Protein AF-Z4X0M0-F1 (afdb_monomer)

Foldseek 3Di:
DKDFDQAAWAKPVRDHHDDPDHSVVVVVVVVVVLVVLQVLCLVPDQAWFWPAWAFQVGWTWIRHPSDIAIEDHAPFFDDAFAKWFKAKDKDFDWDDDPVIIIGSRMIHIHIYTHHPPPPRGSHMWTHHGRTGIGRPDDDDPVSSVCLVVVQQEAEAAPDPVRPLQQDQFDDPVLAAKHFYQYDHDDDPQAQADNQQSHRKIKHKDAADVWDRWIKIWIQGPQRWIKIATHDDPPTPPGPVCVVDPPNVVRGIATDFFDQQWKWKWWQFLPNQPIDIHDTDGQRNPWDWDDDDQWIKTWGPFGPCQAPVWKDKDKAWPDDDDAQDDRVQWDWDQDPVGRTIIITHHHSVSHPGITMMMITIGTD

Nearest PDB structures (foldseek):
  6cl5-assembly2_F  TM=1.884E-01  e=4.490E-03  Pseudomonas aeruginosa LESB58
  6cxb-assembly1_A  TM=3.937E-01  e=2.998E+00  Pseudomonas aeruginosa LESB58

Secondary structure (DSSP, 8-state):
--EE-TTT-B-TTS-B---SS-HHHHHHHHHHHHHHHGGGGGG--SS-EEEE---SSS-EEEEETTEEEEEPPPSSPPPTT-EEEEEEEEEEEEEE-SS-EEEEEEEEEEEEEEETT-TTEEEEEEEEETTEEE-SSPPPHHHHHHHHH---EEEEESSTT--TTT-SS--GGG-EEEEEEEEE---TT--S-HHHHTT-EEEEEEPTT-SS-EEEEEE-TTS-EEEEEE--TT-TT--HHHHSTTGGG-S-EEPTT-EEEEEEEEE-SSGGG-EEEEEEETTTT-EEEE-SSEEEEE----TT-STTTEEEEEEE---S--S--GGG-EEEEESSTTSEEEEE--GGG-SS-EEEEEEEEE-

Mean predicted aligned error: 17.33 Å

Radius of gyration: 29.58 Å; Cα contacts (8 Å, |Δi|>4): 770; chains: 1; bounding box: 84×42×76 Å

Organism: NCBI:txid887901

Sequence (363 aa):
MHTANYRTATNGAGEVGQYPLSTETLDFTQDQIRQLHELSRIVGYNRPWVLYSPSMEDEGILLYADELITIEVLEDALENDTEYSICLREKKVDIQTPDDVYKAARTYKTAYVAPKGTAGAIGLVMSRDSNNIHSEGFYTLAQLAHLNTAQDTWEVSNDTGKLILTSNDLDFEWLGRKILFTATHNAPNVPMSLDELDNAYLTTRLLDQSTKSFLQELETRHGVRYRRVFKHPDDHTDRGEEKYPNINAYGWECLPNQVIGSCKIDINPYVSKSTVSWQKGVLQSVTLTPQGSGLLLSAAQHPMMDVNKARIEISFLHHGYGTLHAATFLRDFMQPYGRHIYLGFDGSKMTRTESIIVSVISL

pLDDT: mean 76.72, std 12.49, range [39.94, 93.31]

Structure (mmCIF, N/CA/C/O backbone):
data_AF-Z4X0M0-F1
#
_entry.id   AF-Z4X0M0-F1
#
loop_
_atom_site.group_PDB
_atom_site.id
_atom_site.type_symbol
_atom_site.label_atom_id
_atom_site.label_alt_id
_atom_site.label_comp_id
_atom_site.label_asym_id
_atom_site.label_entity_id
_atom_site.label_seq_id
_atom_site.pdbx_PDB_ins_code
_atom_site.Cartn_x
_atom_site.Cartn_y
_atom_site.Cartn_z
_atom_site.occupancy
_atom_site.B_iso_or_equiv
_atom_site.auth_seq_id
_atom_site.auth_comp_id
_atom_site.auth_asym_id
_atom_site.auth_atom_id
_atom_site.pdbx_PDB_model_num
ATOM 1 N N . MET A 1 1 ? -27.545 -3.674 9.590 1.00 69.25 1 MET A N 1
ATOM 2 C CA . MET A 1 1 ? -28.512 -3.702 8.476 1.00 69.25 1 MET A CA 1
ATOM 3 C C . MET A 1 1 ? -29.690 -4.583 8.841 1.00 69.25 1 MET A C 1
ATOM 5 O O . MET A 1 1 ? -29.533 -5.709 9.304 1.00 69.25 1 MET A O 1
ATOM 9 N N . HIS A 1 2 ? -30.890 -4.046 8.656 1.00 72.31 2 HIS A N 1
ATOM 10 C CA . HIS A 1 2 ? -32.111 -4.836 8.712 1.00 72.31 2 HIS A CA 1
ATOM 11 C C . HIS A 1 2 ? -32.249 -5.614 7.407 1.00 72.31 2 HIS A C 1
ATOM 13 O O . HIS A 1 2 ? -32.217 -5.027 6.329 1.00 72.31 2 HIS A O 1
ATOM 19 N N . THR A 1 3 ? -32.388 -6.929 7.515 1.00 69.75 3 THR A N 1
ATOM 20 C CA . THR A 1 3 ? -32.433 -7.827 6.361 1.00 69.75 3 THR A CA 1
ATOM 21 C C . THR A 1 3 ? -33.818 -8.434 6.272 1.00 69.75 3 THR A C 1
ATOM 23 O O . THR A 1 3 ? -34.321 -8.996 7.249 1.00 69.75 3 THR A O 1
ATOM 26 N N . ALA A 1 4 ? -34.447 -8.345 5.108 1.00 66.19 4 ALA A N 1
ATOM 27 C CA . ALA A 1 4 ? -35.655 -9.097 4.831 1.00 66.19 4 ALA A CA 1
ATOM 28 C C . ALA A 1 4 ? -35.309 -10.437 4.165 1.00 66.19 4 ALA A C 1
ATOM 30 O O . ALA A 1 4 ? -34.463 -10.528 3.274 1.00 66.19 4 ALA A O 1
ATOM 31 N N . ASN A 1 5 ? -35.968 -11.493 4.638 1.00 67.56 5 ASN A N 1
ATOM 32 C CA . ASN A 1 5 ? -35.719 -12.881 4.263 1.00 67.56 5 ASN A CA 1
ATOM 33 C C . ASN A 1 5 ? -36.685 -13.312 3.153 1.00 67.56 5 ASN A C 1
ATOM 35 O O . ASN A 1 5 ? -37.628 -14.065 3.386 1.00 67.56 5 ASN A O 1
ATOM 39 N N . TYR A 1 6 ? -36.461 -12.829 1.931 1.00 64.94 6 TYR A N 1
ATOM 40 C CA . TYR A 1 6 ? -37.400 -13.031 0.818 1.00 64.94 6 TYR A CA 1
ATOM 41 C C . TYR A 1 6 ? -37.410 -14.454 0.239 1.00 64.94 6 TYR A C 1
ATOM 43 O O . TYR A 1 6 ? -38.410 -14.872 -0.336 1.00 64.94 6 TYR A O 1
ATOM 51 N N . ARG A 1 7 ? -36.311 -15.208 0.389 1.00 64.06 7 ARG A N 1
ATOM 52 C CA . ARG A 1 7 ? -36.155 -16.558 -0.192 1.00 64.06 7 ARG A CA 1
ATOM 53 C C . ARG A 1 7 ? -36.484 -17.706 0.760 1.00 64.06 7 ARG A C 1
ATOM 55 O O . ARG A 1 7 ? -36.587 -18.840 0.313 1.00 64.06 7 ARG A O 1
ATOM 62 N N . THR A 1 8 ? -36.597 -17.433 2.057 1.00 66.44 8 THR A N 1
ATOM 63 C CA . THR A 1 8 ? -36.713 -18.469 3.099 1.00 66.44 8 THR A CA 1
ATOM 64 C C . THR A 1 8 ? -37.898 -18.267 4.038 1.00 66.44 8 THR A C 1
ATOM 66 O O . THR A 1 8 ? -38.203 -19.167 4.818 1.00 66.44 8 THR A O 1
ATOM 69 N N . ALA A 1 9 ? -38.585 -17.121 3.971 1.00 62.50 9 ALA A N 1
ATOM 70 C CA . ALA A 1 9 ? -39.816 -16.909 4.721 1.00 62.50 9 ALA A CA 1
ATOM 71 C C . ALA A 1 9 ? -40.926 -17.839 4.208 1.00 62.50 9 ALA A C 1
ATOM 73 O O . ALA A 1 9 ? -41.160 -17.942 3.001 1.00 62.50 9 ALA A O 1
ATOM 74 N N . THR A 1 10 ? -41.601 -18.498 5.149 1.00 64.69 10 THR A N 1
ATOM 75 C CA . THR A 1 10 ? -42.742 -19.387 4.908 1.00 64.69 10 THR A CA 1
ATOM 76 C C . THR A 1 10 ? -44.034 -18.696 5.319 1.00 64.69 10 THR A C 1
ATOM 78 O O . THR A 1 10 ? -44.058 -17.953 6.306 1.00 64.69 1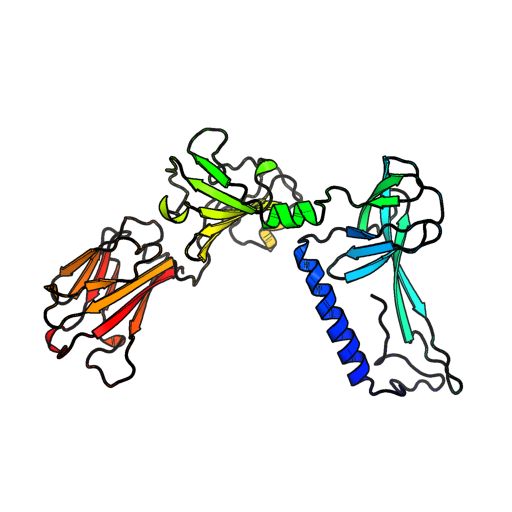0 THR A O 1
ATOM 81 N N . ASN A 1 11 ? -45.087 -18.920 4.542 1.00 69.81 11 ASN A N 1
ATOM 82 C CA . ASN A 1 11 ? -46.434 -18.438 4.826 1.00 69.81 11 ASN A CA 1
ATOM 83 C C . ASN A 1 11 ? -47.182 -19.401 5.783 1.00 69.81 11 ASN A C 1
ATOM 85 O O . ASN A 1 11 ? -46.631 -20.433 6.184 1.00 69.81 11 ASN A O 1
ATOM 89 N N . GLY A 1 12 ? -48.427 -19.099 6.161 1.00 63.28 12 GLY A N 1
ATOM 90 C CA . GLY A 1 12 ? -49.227 -19.925 7.072 1.00 63.28 12 GLY A CA 1
ATOM 91 C C . GLY A 1 12 ? -49.540 -21.330 6.540 1.00 63.28 12 GLY A C 1
ATOM 92 O O . GLY A 1 12 ? -49.822 -22.233 7.328 1.00 63.28 12 GLY A O 1
ATOM 93 N N . ALA A 1 13 ? -49.430 -21.534 5.224 1.00 64.69 13 ALA A N 1
ATOM 94 C CA . ALA A 1 13 ? -49.559 -22.824 4.547 1.00 64.69 13 ALA A CA 1
ATOM 95 C C . ALA A 1 13 ? -48.222 -23.587 4.388 1.00 64.69 13 ALA A C 1
ATOM 97 O O . ALA A 1 13 ? -48.216 -24.715 3.897 1.00 64.69 13 ALA A O 1
ATOM 98 N N . GLY A 1 14 ? -47.092 -23.009 4.816 1.00 66.06 14 GLY A N 1
ATOM 99 C CA . GLY A 1 14 ? -45.754 -23.598 4.685 1.00 66.06 14 GLY A CA 1
ATOM 100 C C . GLY A 1 14 ? -45.100 -23.408 3.310 1.00 66.06 14 GLY A C 1
ATOM 101 O O . GLY A 1 14 ? -44.036 -23.971 3.055 1.00 66.06 14 GLY A O 1
ATOM 102 N N . GLU A 1 15 ? -45.703 -22.610 2.430 1.00 63.47 15 GLU A N 1
ATOM 103 C CA . GLU A 1 15 ? -45.169 -22.284 1.109 1.00 63.47 15 GLU A CA 1
ATOM 104 C C . GLU A 1 15 ? -44.119 -21.167 1.208 1.00 63.47 15 GLU A C 1
ATOM 106 O O . GLU A 1 15 ? -44.256 -20.208 1.974 1.00 63.47 15 GLU A O 1
ATOM 111 N N . VAL A 1 16 ? -43.040 -21.299 0.433 1.00 66.25 16 VAL A N 1
ATOM 112 C CA . VAL A 1 16 ? -41.882 -20.393 0.452 1.00 66.25 16 VAL A CA 1
ATOM 113 C C . VAL A 1 16 ? -41.977 -19.388 -0.700 1.00 66.25 16 VAL A C 1
ATOM 115 O O . VAL A 1 16 ? -42.229 -19.775 -1.838 1.00 66.25 16 VAL A O 1
ATOM 118 N N . GLY A 1 17 ? -41.684 -18.110 -0.434 1.00 57.12 17 GLY A N 1
ATOM 119 C CA . GLY A 1 17 ? -41.282 -17.159 -1.483 1.00 57.12 17 GLY A CA 1
ATOM 120 C C . GLY A 1 17 ? -42.390 -16.432 -2.261 1.00 57.12 17 GLY A C 1
ATOM 121 O O . GLY A 1 17 ? -42.096 -15.848 -3.302 1.00 57.12 17 GLY A O 1
ATOM 122 N N . GLN A 1 18 ? -43.635 -16.402 -1.780 1.00 56.06 18 GLN A N 1
ATOM 123 C CA . GLN A 1 18 ? -44.703 -15.598 -2.396 1.00 56.06 18 GLN A CA 1
ATOM 124 C C . GLN A 1 18 ? -44.681 -14.151 -1.871 1.00 56.06 18 GLN A C 1
ATOM 126 O O . GLN A 1 18 ? -45.436 -13.784 -0.979 1.00 56.06 18 GLN A O 1
ATOM 131 N N . TYR A 1 19 ? -43.789 -13.313 -2.403 1.00 55.09 19 TYR A N 1
ATOM 132 C CA . TYR A 1 19 ? -43.843 -11.859 -2.188 1.00 55.09 19 TYR A CA 1
ATOM 133 C C . TYR A 1 19 ? -44.525 -11.161 -3.383 1.00 55.09 19 TYR A C 1
ATOM 135 O O . TYR A 1 19 ? -44.348 -11.599 -4.518 1.00 55.09 19 TYR A O 1
ATOM 143 N N . PRO A 1 20 ? -45.266 -10.052 -3.174 1.00 51.66 20 PRO A N 1
ATOM 144 C CA . PRO A 1 20 ? -45.964 -9.324 -4.247 1.00 51.66 20 PRO A CA 1
ATOM 145 C C . PRO A 1 20 ? -45.034 -8.635 -5.268 1.00 51.66 20 PRO A C 1
ATOM 147 O O . PRO A 1 20 ? -45.489 -8.178 -6.313 1.00 51.66 20 PRO A O 1
ATOM 150 N N . LEU A 1 21 ? -43.732 -8.567 -4.982 1.00 52.97 21 LEU A N 1
ATOM 151 C CA . LEU A 1 21 ? -42.662 -8.147 -5.890 1.00 52.97 21 LEU A CA 1
ATOM 152 C C . LEU A 1 21 ? -41.738 -9.348 -6.123 1.00 52.97 21 LEU A C 1
ATOM 154 O O . LEU A 1 21 ? -41.531 -10.131 -5.196 1.00 52.97 21 LEU A O 1
ATOM 158 N N . SER A 1 22 ? -41.160 -9.471 -7.326 1.00 57.94 22 SER A N 1
ATOM 159 C CA . SER A 1 22 ? -40.178 -10.523 -7.634 1.00 57.94 22 SER A CA 1
ATOM 160 C C . SER A 1 22 ? -39.115 -10.584 -6.533 1.00 57.94 22 SER A C 1
ATOM 162 O O . SER A 1 22 ? -38.425 -9.596 -6.261 1.00 57.94 22 SER A O 1
ATOM 164 N N . THR A 1 23 ? -38.999 -11.744 -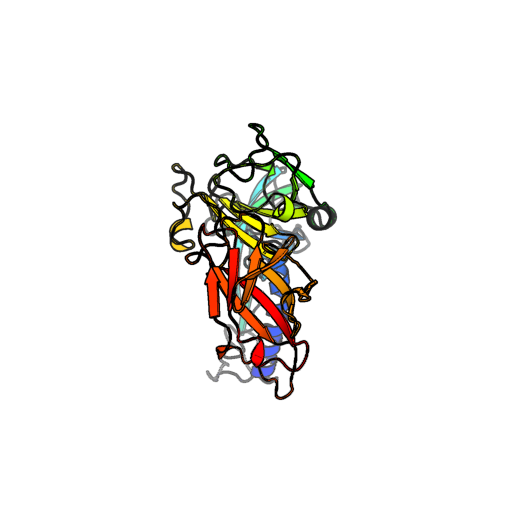5.886 1.00 61.78 23 THR A N 1
ATOM 165 C CA . THR A 1 23 ? -38.041 -12.000 -4.801 1.00 61.78 23 THR A CA 1
ATOM 166 C C . THR A 1 23 ? -36.600 -11.748 -5.246 1.00 61.78 23 THR A C 1
ATOM 168 O O . THR A 1 23 ? -35.769 -11.374 -4.425 1.00 61.78 23 THR A O 1
ATOM 171 N N . GLU A 1 24 ? -36.316 -11.858 -6.547 1.00 62.47 24 GLU A N 1
ATOM 172 C CA . GLU A 1 24 ? -35.027 -11.520 -7.157 1.00 62.47 24 GLU A CA 1
ATOM 173 C C . GLU A 1 24 ? -34.771 -10.006 -7.212 1.00 62.47 24 GLU A C 1
ATOM 175 O O . GLU A 1 24 ? -33.657 -9.561 -6.949 1.00 62.47 24 GLU A O 1
ATOM 180 N N . THR A 1 25 ? -35.789 -9.189 -7.499 1.00 64.12 25 THR A N 1
ATOM 181 C CA . THR A 1 25 ? -35.655 -7.720 -7.565 1.00 64.12 25 THR A CA 1
ATOM 182 C C . THR A 1 25 ? -35.418 -7.101 -6.186 1.00 64.12 25 THR A C 1
ATOM 184 O O . THR A 1 25 ? -34.650 -6.144 -6.043 1.00 64.12 25 THR A O 1
ATOM 187 N N . LEU A 1 26 ? -36.064 -7.648 -5.155 1.00 67.62 26 LEU A N 1
ATOM 188 C CA . LEU A 1 26 ? -35.877 -7.206 -3.773 1.00 67.62 26 LEU A CA 1
ATOM 189 C C . LEU A 1 26 ? -34.502 -7.606 -3.223 1.00 67.62 26 LEU A C 1
ATOM 191 O O . LEU A 1 26 ? -33.856 -6.796 -2.560 1.00 67.62 26 LEU A O 1
ATOM 195 N N . ASP A 1 27 ? -34.032 -8.811 -3.550 1.00 68.75 27 ASP A N 1
ATOM 196 C CA . ASP A 1 27 ? -32.688 -9.281 -3.191 1.00 68.75 27 ASP A CA 1
ATOM 197 C C . ASP A 1 27 ? -31.607 -8.414 -3.852 1.00 68.75 27 ASP A C 1
ATOM 199 O O . ASP A 1 27 ? -30.738 -7.876 -3.169 1.00 68.75 27 ASP A O 1
ATOM 203 N N . PHE A 1 28 ? -31.757 -8.140 -5.154 1.00 73.75 28 PHE A N 1
ATOM 204 C CA . PHE A 1 28 ? -30.874 -7.233 -5.887 1.00 73.75 28 PHE A CA 1
ATOM 205 C C . PHE A 1 28 ? -30.807 -5.838 -5.247 1.00 73.75 28 PHE A C 1
ATOM 207 O O . PHE A 1 28 ? -29.729 -5.266 -5.114 1.00 73.75 28 PHE A O 1
ATOM 214 N N . THR A 1 29 ? -31.942 -5.288 -4.808 1.00 73.88 29 THR A N 1
ATOM 215 C CA . THR A 1 29 ? -31.986 -3.959 -4.181 1.00 73.88 29 THR A CA 1
ATOM 216 C C . THR A 1 29 ? -31.283 -3.953 -2.818 1.00 73.88 29 THR A C 1
ATOM 218 O O . THR A 1 29 ? -30.546 -3.013 -2.519 1.00 73.88 29 THR A O 1
ATOM 221 N N . GLN A 1 30 ? -31.450 -5.001 -2.001 1.00 72.62 30 GLN A N 1
ATOM 222 C CA . GLN A 1 30 ? -30.691 -5.141 -0.751 1.00 72.62 30 GLN A CA 1
ATOM 223 C C . GLN A 1 30 ? -29.184 -5.273 -1.010 1.00 72.62 30 GLN A C 1
ATOM 225 O O . GLN A 1 30 ? -28.394 -4.705 -0.256 1.00 72.62 30 GLN A O 1
ATOM 230 N N . ASP A 1 31 ? -28.780 -5.953 -2.085 1.00 75.75 31 ASP A N 1
ATOM 231 C CA . ASP A 1 31 ? -27.373 -6.059 -2.477 1.00 75.75 31 ASP A CA 1
ATOM 232 C C . ASP A 1 31 ? -26.789 -4.720 -2.943 1.00 75.75 31 ASP A C 1
ATOM 234 O O . ASP A 1 31 ? -25.669 -4.381 -2.563 1.00 75.75 31 ASP A O 1
ATOM 238 N N . GLN A 1 32 ? -27.546 -3.907 -3.690 1.00 75.69 32 GLN A N 1
ATOM 239 C CA . GLN A 1 32 ? -27.113 -2.550 -4.053 1.00 75.69 32 GLN A CA 1
ATOM 240 C C . GLN A 1 32 ? -26.933 -1.654 -2.815 1.00 75.69 32 GLN A C 1
ATOM 242 O O . GLN A 1 32 ? -25.959 -0.910 -2.723 1.00 75.69 32 GLN A O 1
ATOM 247 N N . ILE A 1 33 ? -27.827 -1.752 -1.825 1.00 72.38 33 ILE A N 1
ATOM 248 C CA . ILE A 1 33 ? -27.692 -1.015 -0.555 1.00 72.38 33 ILE A CA 1
ATOM 249 C C . ILE A 1 33 ? -26.458 -1.494 0.222 1.00 72.38 33 ILE A C 1
ATOM 251 O O . ILE A 1 33 ? -25.73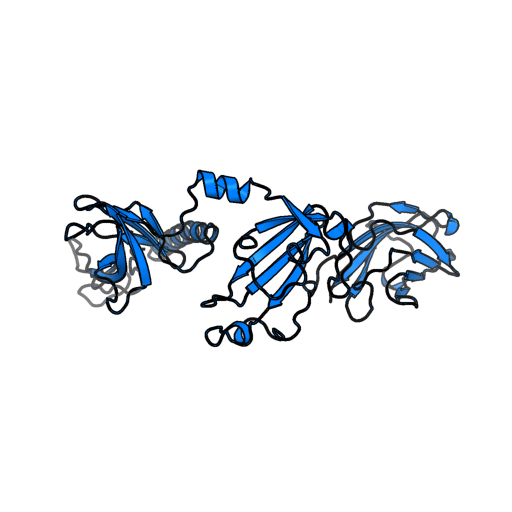0 -0.679 0.787 1.00 72.38 33 ILE A O 1
ATOM 255 N N . ARG A 1 34 ? -26.166 -2.800 0.203 1.00 71.12 34 ARG A N 1
ATOM 256 C CA . ARG A 1 34 ? -24.965 -3.363 0.834 1.00 71.12 34 ARG A CA 1
ATOM 257 C C . ARG A 1 34 ? -23.675 -2.824 0.204 1.00 71.12 34 ARG A C 1
ATOM 259 O O . ARG A 1 34 ? -22.731 -2.559 0.938 1.00 71.12 34 ARG A O 1
ATOM 266 N N . GLN A 1 35 ? -23.645 -2.579 -1.108 1.00 69.88 35 GLN A N 1
ATOM 267 C CA . GLN A 1 35 ? -22.487 -1.947 -1.760 1.00 69.88 35 GLN A CA 1
ATOM 268 C C . GLN A 1 35 ? -22.220 -0.528 -1.241 1.00 69.88 35 GLN A C 1
ATOM 270 O O . GLN A 1 35 ? -21.066 -0.140 -1.087 1.00 69.88 35 GLN A O 1
ATOM 275 N N . LEU A 1 36 ? -23.258 0.245 -0.901 1.00 64.06 36 LEU A N 1
ATOM 276 C CA . LEU A 1 36 ? -23.070 1.567 -0.285 1.00 64.06 36 LEU A CA 1
ATOM 277 C C . LEU A 1 36 ? -22.423 1.473 1.098 1.00 64.06 36 LEU A C 1
ATOM 279 O O . LEU A 1 36 ? -21.707 2.391 1.498 1.00 64.06 36 LEU A O 1
ATOM 283 N N . HIS A 1 37 ? -22.630 0.367 1.816 1.00 64.56 37 HIS A N 1
ATOM 284 C CA . HIS A 1 37 ? -21.943 0.152 3.081 1.00 64.56 37 HIS A CA 1
ATOM 285 C C . HIS A 1 37 ? -20.442 -0.067 2.895 1.00 64.56 37 HIS A C 1
ATOM 287 O O . HIS A 1 37 ? -19.715 0.293 3.803 1.00 64.56 37 HIS A O 1
ATOM 293 N N . GLU A 1 38 ? -19.942 -0.505 1.730 1.00 65.12 38 GLU A N 1
ATOM 294 C CA . GLU A 1 38 ? -18.493 -0.633 1.480 1.00 65.12 38 GLU A CA 1
ATOM 295 C C . GLU A 1 38 ? -17.739 0.708 1.533 1.00 65.12 38 GLU A C 1
ATOM 297 O O . GLU A 1 38 ? -16.516 0.723 1.698 1.00 65.12 38 GLU A O 1
ATOM 302 N N . LEU A 1 39 ? -18.440 1.850 1.462 1.00 60.34 39 LEU A N 1
ATOM 303 C CA . LEU A 1 39 ? -17.850 3.170 1.724 1.00 60.34 39 LEU A CA 1
ATOM 304 C C . LEU A 1 39 ? -17.297 3.285 3.157 1.00 60.34 39 LEU A C 1
ATOM 306 O O . LEU A 1 39 ? -16.403 4.091 3.410 1.00 60.34 39 LEU A O 1
ATOM 310 N N . SER A 1 40 ? -17.753 2.437 4.083 1.00 57.75 40 SER A N 1
ATOM 311 C CA . SER A 1 40 ? -17.185 2.269 5.425 1.00 57.75 40 SER A CA 1
ATOM 312 C C . SER A 1 40 ? -15.703 1.911 5.433 1.00 57.75 40 SER A C 1
ATOM 314 O O . SER A 1 40 ? -15.000 2.209 6.398 1.00 57.75 40 SER A O 1
ATOM 316 N N . ARG A 1 41 ? -15.205 1.265 4.371 1.00 58.78 41 ARG A N 1
ATOM 317 C CA . ARG A 1 41 ? -13.824 0.772 4.293 1.00 58.78 41 ARG A CA 1
ATOM 318 C C . ARG A 1 41 ? -12.810 1.908 4.274 1.00 58.78 41 ARG A C 1
ATOM 320 O O . ARG A 1 41 ? -11.652 1.685 4.616 1.00 58.78 41 ARG A O 1
ATOM 327 N N . ILE A 1 42 ? -13.252 3.129 3.951 1.00 59.97 42 ILE A N 1
ATOM 328 C CA . ILE A 1 42 ? -12.456 4.360 4.054 1.00 59.97 42 ILE A CA 1
ATOM 329 C C . ILE A 1 42 ? -11.873 4.521 5.466 1.00 59.97 42 ILE A C 1
ATOM 331 O O . ILE A 1 42 ? -10.773 5.045 5.616 1.00 59.97 42 ILE A O 1
ATOM 335 N N . VAL A 1 43 ? -12.574 4.041 6.497 1.00 54.56 43 VAL A N 1
ATOM 336 C CA . VAL A 1 43 ? -12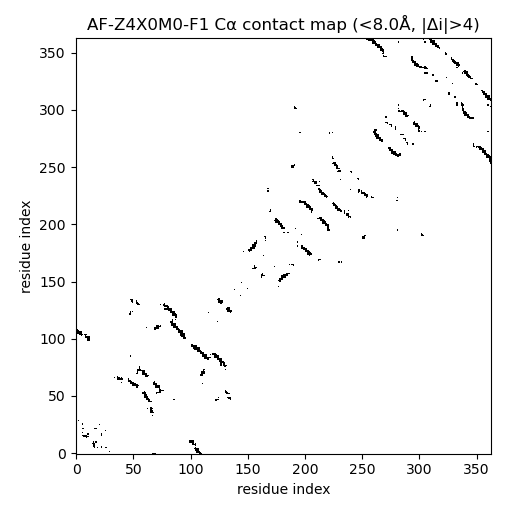.182 4.242 7.898 1.00 54.56 43 VAL A CA 1
ATOM 337 C C . VAL A 1 43 ? -11.267 3.129 8.445 1.00 54.56 43 VAL A C 1
ATOM 339 O O . VAL A 1 43 ? -10.755 3.238 9.554 1.00 54.56 43 VAL A O 1
ATOM 342 N N . GLY A 1 44 ? -11.002 2.073 7.664 1.00 51.16 44 GLY A N 1
ATOM 343 C CA . GLY A 1 44 ? -9.850 1.177 7.841 1.00 51.16 44 GLY A CA 1
ATOM 344 C C . GLY A 1 44 ? -9.797 0.267 9.080 1.00 51.16 44 GLY A C 1
ATOM 345 O O . GLY A 1 44 ? -8.799 -0.434 9.234 1.00 51.16 44 GLY A O 1
ATOM 346 N N . TYR A 1 45 ? -10.820 0.222 9.945 1.00 54.25 45 TYR A N 1
ATOM 347 C CA . TYR A 1 45 ? -10.780 -0.571 11.187 1.00 54.25 45 TYR A CA 1
ATOM 348 C C . TYR A 1 45 ? -12.076 -1.329 11.505 1.00 54.25 45 TYR A C 1
ATOM 350 O O . TYR A 1 45 ? -13.158 -0.747 11.521 1.00 54.25 45 TYR A O 1
ATOM 358 N N . ASN A 1 46 ? -11.925 -2.587 11.940 1.00 63.16 46 ASN A N 1
ATOM 359 C CA . ASN A 1 46 ? -12.975 -3.465 12.486 1.00 63.16 46 ASN A CA 1
ATOM 360 C C . ASN A 1 46 ? -13.316 -3.169 13.967 1.00 63.16 46 ASN A C 1
ATOM 362 O O . ASN A 1 46 ? -13.496 -4.088 14.765 1.00 63.16 46 ASN A O 1
ATOM 366 N N . ARG A 1 47 ? -13.380 -1.892 14.360 1.00 71.38 47 ARG A N 1
ATOM 367 C CA . ARG A 1 47 ? -13.858 -1.451 15.688 1.00 71.38 47 ARG A CA 1
ATOM 368 C C . ARG A 1 47 ? -15.234 -0.782 15.548 1.00 71.38 47 ARG A C 1
ATOM 370 O O . ARG A 1 47 ? -15.551 -0.369 14.440 1.00 71.38 47 ARG A O 1
ATOM 377 N N . PRO A 1 48 ? -16.080 -0.692 16.588 1.00 77.12 48 PRO A N 1
ATOM 378 C CA . PRO A 1 48 ? -17.355 0.021 16.496 1.00 77.12 48 PRO A CA 1
ATOM 379 C C . PRO A 1 48 ? -17.131 1.538 16.405 1.00 77.12 48 PRO A C 1
ATOM 381 O O . PRO A 1 48 ? -16.527 2.140 17.295 1.00 77.12 48 PRO A O 1
ATOM 384 N N . TRP A 1 49 ? -17.632 2.158 15.337 1.00 79.62 49 TRP A N 1
ATOM 385 C CA . TRP A 1 49 ? -17.539 3.600 15.091 1.00 79.62 49 TRP A CA 1
ATOM 386 C C . TRP A 1 49 ? -18.897 4.271 15.261 1.00 79.62 49 TRP A C 1
ATOM 388 O O . TRP A 1 49 ? -19.799 4.048 14.461 1.00 79.62 49 TRP A O 1
ATOM 398 N N . VAL A 1 50 ? -19.048 5.125 16.267 1.00 84.56 50 VAL A N 1
ATOM 399 C CA . VAL A 1 50 ? -20.278 5.903 16.468 1.00 84.56 50 VAL A CA 1
ATOM 400 C C . VAL A 1 50 ? -20.276 7.106 15.518 1.00 84.56 50 VAL A C 1
ATOM 402 O O . VAL A 1 50 ? -19.575 8.082 15.752 1.00 84.56 50 VAL A O 1
ATOM 405 N N . LEU A 1 51 ? -21.036 7.046 14.423 1.00 78.94 51 LEU A N 1
ATOM 406 C CA . LEU A 1 51 ? -21.179 8.163 13.478 1.00 78.94 51 LEU A CA 1
ATOM 407 C C . LEU A 1 51 ? -22.142 9.231 14.003 1.00 78.94 51 LEU A C 1
ATOM 409 O O . LEU A 1 51 ? -21.917 10.424 13.812 1.00 78.94 51 LEU A O 1
ATOM 413 N N . TYR A 1 52 ? -23.208 8.785 14.662 1.00 83.38 52 TYR A N 1
ATOM 414 C CA . TYR A 1 52 ? -24.167 9.632 15.353 1.00 83.38 52 TYR A CA 1
ATOM 415 C C . TYR A 1 52 ? -24.454 9.005 16.712 1.00 83.38 52 TYR A C 1
ATOM 417 O O . TYR A 1 52 ? -24.735 7.806 16.785 1.00 83.38 52 TYR A O 1
ATOM 425 N N . SER A 1 53 ? -24.322 9.787 17.781 1.00 87.25 53 SER A N 1
ATOM 426 C CA . SER A 1 53 ? -24.586 9.276 19.123 1.00 87.25 53 SER A CA 1
ATOM 427 C C . SER A 1 53 ? -26.080 9.017 19.300 1.00 87.25 53 SER A C 1
ATOM 429 O O . SER A 1 53 ? -26.866 9.879 18.909 1.00 87.25 53 SER A O 1
ATOM 431 N N . PRO A 1 54 ? -26.487 7.894 19.916 1.00 90.81 54 PRO A N 1
ATOM 432 C CA . PRO A 1 54 ? -27.827 7.795 20.476 1.00 90.81 54 PRO A CA 1
ATOM 433 C C . PRO A 1 54 ? -27.988 8.805 21.617 1.00 90.81 54 PRO A C 1
ATOM 435 O O . PRO A 1 54 ? -27.003 9.181 22.259 1.00 90.81 54 PRO A O 1
ATOM 438 N N . SER A 1 55 ? -29.231 9.188 21.882 1.00 88.69 55 SER A N 1
ATOM 439 C CA . SER A 1 55 ? -29.670 9.906 23.077 1.00 88.69 55 SER A CA 1
ATOM 440 C C . SER A 1 55 ? -30.788 9.106 23.762 1.00 88.69 55 SER A C 1
ATOM 442 O O . SER A 1 55 ? -31.084 7.979 23.366 1.00 88.69 55 SER A O 1
ATOM 444 N N . MET A 1 56 ? -31.419 9.652 24.803 1.00 86.56 56 MET A N 1
ATOM 445 C CA . MET A 1 56 ? -32.612 9.024 25.397 1.00 86.56 56 MET A CA 1
ATOM 446 C C . MET A 1 56 ? -33.847 9.088 24.485 1.00 86.56 56 MET A C 1
ATOM 448 O O . MET A 1 56 ? -34.798 8.337 24.687 1.00 86.56 56 MET A O 1
ATOM 452 N N . GLU A 1 57 ? -33.854 9.995 23.506 1.00 86.56 57 GLU A N 1
ATOM 453 C CA . GLU A 1 57 ? -34.999 10.232 22.616 1.00 86.56 57 GLU A CA 1
ATOM 454 C C . GLU A 1 57 ? -34.716 9.786 21.177 1.00 86.56 57 GLU A C 1
ATOM 456 O O . GLU A 1 57 ? -35.627 9.335 20.483 1.00 86.56 57 GLU A O 1
ATOM 461 N N . ASP A 1 58 ? -33.454 9.862 20.751 1.00 87.75 58 ASP A N 1
ATOM 462 C CA . ASP A 1 58 ? -33.034 9.639 19.372 1.00 87.75 58 ASP A CA 1
ATOM 463 C C . ASP A 1 58 ? -32.090 8.440 19.250 1.00 87.75 58 ASP A C 1
ATOM 465 O O . ASP A 1 58 ? -31.167 8.247 20.043 1.00 87.75 58 ASP A O 1
ATOM 469 N N . GLU A 1 59 ? -32.299 7.641 18.208 1.00 91.50 59 GLU A N 1
ATOM 470 C CA . GLU A 1 59 ? -31.419 6.528 17.863 1.00 91.50 59 GLU A CA 1
ATOM 471 C C . GLU A 1 59 ? -30.071 7.022 17.315 1.00 91.50 59 GLU A C 1
ATOM 473 O O . GLU A 1 59 ? -29.969 8.043 16.632 1.00 91.50 59 GLU A O 1
ATOM 478 N N . GLY A 1 60 ? -29.020 6.249 17.579 1.00 88.69 60 GLY A N 1
ATOM 479 C CA . GLY A 1 60 ? -27.678 6.490 17.062 1.00 88.69 60 GLY A CA 1
ATOM 480 C C . GLY A 1 60 ? -27.386 5.731 15.770 1.00 88.69 60 GLY A C 1
ATOM 481 O O . GLY A 1 60 ? -28.129 4.846 15.345 1.00 88.69 60 GLY A O 1
ATOM 482 N N . ILE A 1 61 ? -26.234 6.018 15.167 1.00 87.19 61 ILE A N 1
ATOM 483 C CA . ILE A 1 61 ? -25.714 5.280 14.013 1.00 87.19 61 ILE A CA 1
ATOM 484 C C . ILE A 1 61 ? -24.306 4.793 14.325 1.00 87.19 61 ILE A C 1
ATOM 486 O O . ILE A 1 61 ? -23.402 5.582 14.606 1.00 87.19 61 ILE A O 1
ATOM 490 N N . LEU A 1 62 ? -24.120 3.483 14.210 1.00 86.38 62 LEU A N 1
ATOM 491 C CA . LEU A 1 62 ? -22.852 2.786 14.315 1.00 86.38 62 LEU A CA 1
ATOM 492 C C . LEU A 1 62 ? -22.392 2.312 12.939 1.00 86.38 62 LEU A C 1
ATOM 494 O O . LEU A 1 62 ? -23.182 1.804 12.150 1.00 86.38 62 LEU A O 1
ATOM 498 N N . LEU A 1 63 ? -21.093 2.387 12.692 1.00 80.88 63 LEU A N 1
ATOM 499 C CA . LEU A 1 63 ? -20.420 1.690 11.615 1.00 80.88 63 LEU A CA 1
ATOM 500 C C . LEU A 1 63 ? -19.525 0.592 12.201 1.00 80.88 63 LEU A C 1
ATOM 502 O O . LEU A 1 63 ? -18.621 0.867 12.989 1.00 80.88 63 LEU A O 1
ATOM 506 N N . TYR A 1 64 ? -19.776 -0.661 11.831 1.00 79.94 64 TYR A N 1
ATOM 507 C CA . TYR A 1 64 ? -19.009 -1.812 12.308 1.00 79.94 64 TYR A CA 1
ATOM 508 C C . TYR A 1 64 ? -19.001 -2.931 11.267 1.00 79.94 64 TYR A C 1
ATOM 510 O O . TYR A 1 64 ? -20.050 -3.253 10.721 1.00 79.94 64 TYR A O 1
ATOM 518 N N . ALA A 1 65 ? -17.831 -3.536 11.025 1.00 74.25 65 ALA A N 1
ATOM 519 C CA . ALA A 1 65 ? -17.654 -4.669 10.106 1.00 74.25 65 ALA A CA 1
ATOM 520 C C . ALA A 1 65 ? -18.314 -4.453 8.726 1.00 74.25 65 ALA A C 1
ATOM 522 O O . ALA A 1 65 ? -19.051 -5.304 8.234 1.00 74.25 65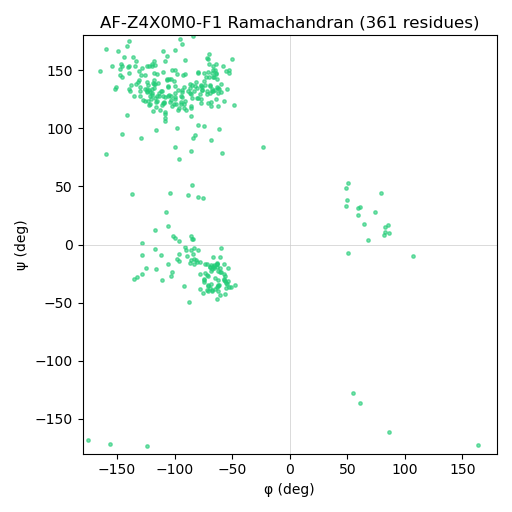 ALA A O 1
ATOM 523 N N . ASP A 1 66 ? -18.056 -3.287 8.131 1.00 70.38 66 ASP A N 1
ATOM 524 C CA . ASP A 1 66 ? -18.601 -2.861 6.838 1.00 70.38 66 ASP A CA 1
ATOM 525 C C . ASP A 1 66 ? -20.132 -2.752 6.773 1.00 70.38 66 ASP A C 1
ATOM 527 O O . ASP A 1 66 ? -20.760 -2.971 5.739 1.00 70.38 66 ASP A O 1
ATOM 531 N N . GLU A 1 67 ? -20.753 -2.395 7.898 1.00 76.31 67 GLU A N 1
ATOM 532 C CA . GLU A 1 67 ? -22.199 -2.289 8.018 1.00 76.31 67 GLU A CA 1
ATOM 533 C C . GLU A 1 67 ? -22.606 -1.067 8.851 1.00 76.31 67 GLU A C 1
ATOM 535 O O . GLU A 1 67 ? -22.073 -0.837 9.940 1.00 76.31 67 GLU A O 1
ATOM 540 N N . LEU A 1 68 ? -23.592 -0.306 8.361 1.00 79.94 68 LEU A N 1
ATOM 541 C CA . LEU A 1 68 ? -24.310 0.674 9.176 1.00 79.94 68 LEU A CA 1
ATOM 542 C C . LEU A 1 68 ? -25.365 -0.044 10.030 1.00 79.94 68 LEU A C 1
ATOM 544 O O . LEU A 1 68 ? -26.194 -0.826 9.538 1.00 79.94 68 LEU A O 1
ATOM 548 N N . ILE A 1 69 ? -25.308 0.198 11.334 1.00 86.81 69 ILE A N 1
ATOM 549 C CA . ILE A 1 69 ? -26.138 -0.432 12.356 1.00 86.81 69 ILE A CA 1
ATOM 550 C C . ILE A 1 69 ? -26.723 0.672 13.234 1.00 86.81 69 ILE A C 1
ATOM 552 O O . ILE A 1 69 ? -25.993 1.503 13.760 1.00 86.81 69 ILE A O 1
ATOM 556 N N . THR A 1 70 ? -28.038 0.673 13.411 1.00 90.50 70 THR A N 1
ATOM 557 C CA . THR A 1 70 ? -28.712 1.593 14.331 1.00 90.50 70 THR A CA 1
ATOM 558 C C . THR A 1 70 ? -28.347 1.261 15.774 1.00 90.50 70 THR A C 1
ATOM 560 O O . THR A 1 70 ? -28.376 0.087 16.158 1.00 90.50 70 THR A O 1
ATOM 563 N N . ILE A 1 71 ? -28.012 2.281 16.561 1.00 91.94 71 ILE A N 1
ATOM 564 C CA . ILE A 1 71 ? -27.828 2.172 18.009 1.00 91.94 71 ILE A CA 1
ATOM 565 C C . ILE A 1 71 ? -29.155 2.540 18.672 1.00 91.94 71 ILE A C 1
ATOM 567 O O . ILE A 1 71 ? -29.713 3.594 18.379 1.00 91.94 71 ILE A O 1
ATOM 571 N N . GLU A 1 72 ? -29.656 1.671 19.541 1.00 92.88 72 GLU A N 1
ATOM 572 C CA . GLU A 1 72 ? -30.858 1.906 20.342 1.00 92.88 72 GLU A CA 1
ATOM 573 C C . GLU A 1 72 ? -30.697 3.163 21.210 1.00 92.88 72 GLU A C 1
ATOM 575 O O . GLU A 1 72 ? -29.578 3.547 21.570 1.00 92.88 72 GLU A O 1
ATOM 580 N N . VAL A 1 73 ? -31.827 3.794 21.540 1.00 92.75 73 VAL A N 1
ATOM 581 C CA . VAL A 1 73 ? -31.867 4.894 22.509 1.00 92.75 73 VAL A CA 1
ATOM 582 C C . VAL A 1 73 ? -31.258 4.459 23.842 1.00 92.75 73 VAL A C 1
ATOM 584 O O . VAL A 1 73 ? -31.311 3.287 24.224 1.00 92.75 73 VAL A O 1
ATOM 587 N N . LEU A 1 74 ? -30.669 5.412 24.553 1.00 90.19 74 LEU A N 1
ATOM 588 C CA . LEU A 1 74 ? -30.093 5.171 25.868 1.00 90.19 74 LEU A CA 1
ATOM 589 C C . LEU A 1 74 ? -31.214 4.883 26.873 1.00 90.19 74 LEU A C 1
ATOM 591 O O . LEU A 1 74 ? -32.109 5.706 27.056 1.00 90.19 74 LEU A O 1
ATOM 595 N N . GLU A 1 75 ? -31.156 3.719 27.523 1.00 86.31 75 GLU A N 1
ATOM 596 C CA . GLU A 1 75 ? -32.129 3.336 28.559 1.00 86.31 75 GLU A CA 1
ATOM 597 C C . GLU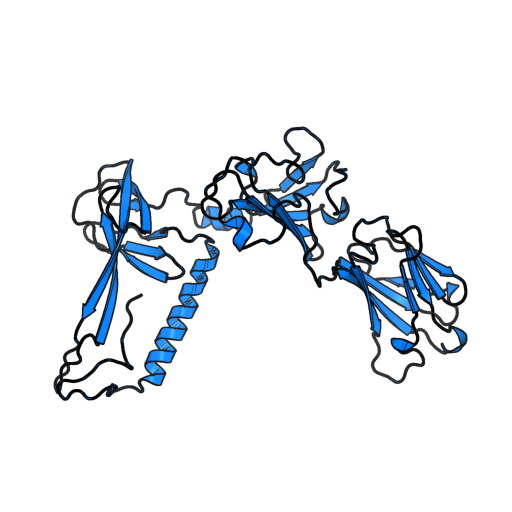 A 1 75 ? -31.936 4.154 29.846 1.00 86.31 75 GLU A C 1
ATOM 599 O O . GLU A 1 75 ? -32.914 4.519 30.496 1.00 86.31 75 GLU A O 1
ATOM 604 N N . ASP A 1 76 ? -30.685 4.492 30.169 1.00 86.00 76 ASP A N 1
ATOM 605 C CA . ASP A 1 76 ? -30.290 5.229 31.368 1.00 86.00 76 ASP A CA 1
ATOM 606 C C . ASP A 1 76 ? -29.313 6.364 31.032 1.00 86.00 76 ASP A C 1
ATOM 608 O O . ASP A 1 76 ? -28.615 6.337 30.014 1.00 86.00 76 ASP A O 1
ATOM 612 N N . ALA A 1 77 ? -29.238 7.359 31.923 1.00 86.62 77 ALA A N 1
ATOM 613 C CA . ALA A 1 77 ? -28.233 8.412 31.835 1.00 86.62 77 ALA A CA 1
ATOM 614 C C . ALA A 1 77 ? -26.830 7.818 31.987 1.00 86.62 77 ALA A C 1
ATOM 616 O O . ALA A 1 77 ? -26.574 7.011 32.883 1.00 86.62 77 ALA A O 1
ATOM 617 N N . LEU A 1 78 ? -25.915 8.260 31.134 1.00 89.31 78 LEU A N 1
ATOM 618 C CA . LEU A 1 78 ? -24.522 7.850 31.193 1.00 89.31 78 LEU A CA 1
ATOM 619 C C . LEU A 1 78 ? -23.789 8.633 32.285 1.00 89.31 78 LEU A C 1
ATOM 621 O O . LEU A 1 78 ? -24.067 9.804 32.546 1.00 89.31 78 LEU A O 1
ATOM 625 N N . GLU A 1 79 ? -22.816 7.987 32.910 1.00 88.31 79 GLU A N 1
ATOM 626 C CA . GLU A 1 79 ? -21.824 8.659 33.738 1.00 88.31 79 GLU A CA 1
ATOM 627 C C . GLU A 1 79 ? -20.827 9.351 32.809 1.00 88.31 79 GLU A C 1
ATOM 629 O O . GLU A 1 79 ? -20.412 8.768 31.809 1.00 88.31 79 GLU A O 1
ATOM 634 N N . ASN A 1 80 ? -20.459 10.598 33.103 1.00 85.31 80 ASN A N 1
ATOM 635 C CA . ASN A 1 80 ? -19.529 11.362 32.267 1.00 85.31 80 ASN A CA 1
ATOM 636 C C . ASN A 1 80 ? -18.137 10.710 32.238 1.00 85.31 80 ASN A C 1
ATOM 638 O O . ASN A 1 80 ? -17.702 10.142 33.240 1.00 85.31 80 ASN A O 1
ATOM 642 N N . ASP A 1 81 ? -17.441 10.834 31.103 1.00 82.75 81 ASP A N 1
ATOM 643 C CA . ASP A 1 81 ? -16.071 10.345 30.883 1.00 82.75 81 ASP A CA 1
ATOM 644 C C . ASP A 1 81 ? -15.867 8.874 31.296 1.00 82.75 81 ASP A C 1
ATOM 646 O O . ASP A 1 81 ? -14.845 8.489 31.869 1.00 82.75 81 ASP A O 1
ATOM 650 N N . THR A 1 82 ? -16.878 8.046 31.035 1.00 86.94 82 THR A N 1
ATOM 651 C CA . THR A 1 82 ? -16.920 6.635 31.417 1.00 86.94 82 THR A CA 1
ATOM 652 C C . THR A 1 82 ? -17.016 5.753 30.178 1.00 86.94 82 THR A C 1
ATOM 654 O O . THR A 1 82 ? -17.740 6.041 29.223 1.00 86.94 82 THR A O 1
ATOM 657 N N . GLU A 1 83 ? -16.273 4.648 30.188 1.00 89.19 83 GLU A N 1
ATOM 658 C CA . GLU A 1 83 ? -16.293 3.677 29.099 1.00 89.19 83 GLU A CA 1
ATOM 659 C C . GLU A 1 83 ? -17.492 2.732 29.205 1.00 89.19 83 GLU A C 1
ATOM 661 O O . GLU A 1 83 ? -17.747 2.122 30.246 1.00 89.19 83 GLU A O 1
ATOM 666 N N . TYR A 1 84 ? -18.154 2.520 28.074 1.00 91.12 84 TYR A N 1
ATOM 667 C CA . TYR A 1 84 ? -19.262 1.592 27.904 1.00 91.12 84 TYR A CA 1
ATOM 668 C C . TYR A 1 84 ? -18.951 0.571 26.810 1.00 91.12 84 TYR A C 1
ATOM 670 O O . TYR A 1 84 ? -18.178 0.819 25.883 1.00 91.12 84 TYR A O 1
ATOM 678 N N . SER A 1 85 ? -19.572 -0.600 26.910 1.00 91.06 85 SER A N 1
ATOM 679 C CA . SER A 1 85 ? -19.511 -1.631 25.876 1.00 91.06 85 SER A CA 1
ATOM 680 C C . SER A 1 85 ? -20.600 -1.390 24.833 1.00 91.06 85 SER A C 1
ATOM 682 O O . SER A 1 85 ? -21.746 -1.136 25.196 1.00 91.06 85 SER A O 1
ATOM 684 N N . ILE A 1 86 ? -20.284 -1.552 23.548 1.00 91.56 86 ILE A N 1
ATOM 685 C CA . ILE A 1 86 ? -21.303 -1.692 22.500 1.00 91.56 86 ILE A CA 1
ATOM 686 C C . ILE A 1 86 ? -21.548 -3.175 22.260 1.00 91.56 86 ILE A C 1
ATOM 688 O O . ILE A 1 86 ? -20.613 -3.928 21.980 1.00 91.56 86 ILE A O 1
ATOM 692 N N . CYS A 1 87 ? -22.808 -3.586 22.316 1.00 91.50 87 CYS A N 1
ATOM 693 C CA . CYS A 1 87 ? -23.243 -4.950 22.047 1.00 91.50 87 CYS A CA 1
ATOM 694 C C . CYS A 1 87 ? -24.212 -4.973 20.863 1.00 91.50 87 CYS A C 1
ATOM 696 O O . CYS A 1 87 ? -24.899 -3.991 20.591 1.00 91.50 87 CYS A O 1
ATOM 698 N N . LEU A 1 88 ? -24.278 -6.104 20.161 1.00 91.62 88 LEU A N 1
ATOM 699 C CA . LEU A 1 88 ? -25.237 -6.324 19.079 1.00 91.62 88 LEU A CA 1
ATOM 700 C C . LEU A 1 88 ? -26.331 -7.281 19.539 1.00 91.62 88 LEU A C 1
ATOM 702 O O . LEU A 1 88 ? -26.053 -8.269 20.218 1.00 91.62 88 LEU A O 1
ATOM 706 N N . ARG A 1 89 ? -27.565 -7.021 19.116 1.00 90.06 89 ARG A N 1
ATOM 707 C CA . ARG A 1 89 ? -28.679 -7.959 19.256 1.00 90.06 89 ARG A CA 1
ATOM 708 C C . ARG A 1 89 ? -29.415 -8.114 17.935 1.00 90.06 89 ARG A C 1
ATOM 710 O O . ARG A 1 89 ? -29.475 -7.201 17.113 1.00 90.06 89 ARG A O 1
ATOM 717 N N . GLU A 1 90 ? -29.967 -9.303 17.736 1.00 87.94 90 GLU A N 1
ATOM 718 C CA . GLU A 1 90 ? -30.747 -9.640 16.552 1.00 87.94 90 GLU A CA 1
ATOM 719 C C . GLU A 1 90 ? -32.164 -10.038 16.950 1.00 87.94 90 GLU A C 1
ATOM 721 O O . GLU A 1 90 ? -32.375 -10.889 17.816 1.00 87.94 90 GLU A O 1
ATOM 726 N N . LYS A 1 91 ? -33.149 -9.440 16.282 1.00 86.25 91 LYS A N 1
ATOM 727 C CA . LYS A 1 91 ? -34.569 -9.717 16.479 1.00 86.25 91 LYS A CA 1
ATOM 728 C C . LYS A 1 91 ? -35.199 -10.160 15.168 1.00 86.25 91 LYS A C 1
ATOM 730 O O . LYS A 1 91 ? -35.235 -9.407 14.196 1.00 86.25 91 LYS A O 1
ATOM 735 N N . LYS A 1 92 ? -35.747 -11.374 15.148 1.00 82.94 92 LYS A N 1
ATOM 736 C CA . LYS A 1 92 ? -36.554 -11.867 14.025 1.00 82.94 92 LYS A CA 1
ATOM 737 C C . LYS A 1 92 ? -38.008 -11.439 14.211 1.00 82.94 92 LYS A C 1
ATOM 739 O O . LYS A 1 92 ? -38.539 -11.537 15.314 1.00 82.94 92 LYS A O 1
ATOM 744 N N . VAL A 1 93 ? -38.633 -10.944 13.148 1.00 79.12 93 VAL A N 1
ATOM 745 C CA . VAL A 1 93 ? -39.995 -10.397 13.162 1.00 79.12 93 VAL A CA 1
ATOM 746 C C . VAL A 1 93 ? -40.812 -11.012 12.033 1.00 79.12 93 VAL A C 1
ATOM 748 O O . VAL A 1 93 ? -40.342 -11.129 10.897 1.00 79.12 93 VAL A O 1
ATOM 751 N N . ASP A 1 94 ? -42.041 -11.392 12.369 1.00 79.75 94 ASP A N 1
ATOM 752 C CA . ASP A 1 94 ? -43.040 -11.888 11.428 1.00 79.75 94 ASP A CA 1
ATOM 753 C C . ASP A 1 94 ? -43.704 -10.718 10.688 1.00 79.75 94 ASP A C 1
ATOM 755 O O . ASP A 1 94 ? -43.874 -9.634 11.247 1.00 79.75 94 ASP A O 1
ATOM 759 N N . ILE A 1 95 ? -44.113 -10.930 9.438 1.00 74.75 95 ILE A N 1
ATOM 760 C CA . ILE A 1 95 ? -44.899 -9.948 8.679 1.00 74.75 95 ILE A CA 1
ATOM 761 C C . ILE A 1 95 ? -46.313 -10.472 8.508 1.00 74.75 95 ILE A C 1
ATOM 763 O O . ILE A 1 95 ? -46.510 -11.570 7.997 1.00 74.75 95 ILE A O 1
ATOM 767 N N . GLN A 1 96 ? -47.291 -9.655 8.881 1.00 76.88 96 GLN A N 1
ATOM 768 C CA . GLN A 1 96 ? -48.698 -9.935 8.639 1.00 76.88 96 GLN A CA 1
ATOM 769 C C . GLN A 1 96 ? -49.182 -9.161 7.412 1.00 76.88 96 GLN A C 1
ATOM 771 O O . GLN A 1 96 ? -48.970 -7.955 7.291 1.00 76.88 96 GLN A O 1
ATOM 776 N N . THR A 1 97 ? -49.833 -9.876 6.507 1.00 70.06 97 THR A N 1
ATOM 777 C CA . THR A 1 97 ? -50.590 -9.337 5.375 1.00 70.06 97 THR A CA 1
ATOM 778 C C . THR A 1 97 ? -52.084 -9.581 5.624 1.00 70.06 97 THR A C 1
ATOM 780 O O . THR A 1 97 ? -52.419 -10.341 6.537 1.00 70.06 97 THR A O 1
ATOM 783 N N . PRO A 1 98 ? -53.000 -8.948 4.867 1.00 72.69 98 PRO A N 1
ATOM 784 C CA . PRO A 1 98 ? -54.433 -9.222 4.998 1.00 72.69 98 PRO A CA 1
ATOM 785 C C . PRO A 1 98 ? -54.792 -10.703 4.806 1.00 72.69 98 PRO A C 1
ATOM 787 O O . PRO A 1 98 ? -55.725 -11.181 5.444 1.00 72.69 98 PRO A O 1
ATOM 790 N N . ASP A 1 99 ? -54.023 -11.412 3.973 1.00 70.44 99 ASP A N 1
ATOM 791 C CA . ASP A 1 99 ? -54.321 -12.782 3.549 1.00 70.44 99 ASP A CA 1
ATOM 792 C C . ASP A 1 99 ? -53.481 -13.851 4.278 1.00 70.44 99 ASP A C 1
ATOM 794 O O . ASP A 1 99 ? -53.913 -14.998 4.365 1.00 70.44 99 ASP A O 1
ATOM 798 N N . ASP A 1 100 ? -52.299 -13.509 4.820 1.00 72.75 100 ASP A N 1
ATOM 799 C CA . ASP A 1 100 ? -51.395 -14.482 5.466 1.00 72.75 100 ASP A CA 1
ATOM 800 C C . ASP A 1 100 ? -50.353 -13.863 6.434 1.00 72.75 100 ASP A C 1
ATOM 802 O O . ASP A 1 100 ? -50.117 -12.650 6.443 1.00 72.75 100 ASP A O 1
ATOM 806 N N . VAL A 1 101 ? -49.679 -14.704 7.230 1.00 77.06 101 VAL A N 1
ATOM 807 C CA . VAL A 1 101 ? -48.562 -14.364 8.128 1.00 77.06 101 VAL A CA 1
ATOM 808 C C . VAL A 1 101 ? -47.278 -15.068 7.685 1.00 77.06 101 VAL A C 1
ATOM 810 O O . VAL A 1 101 ? -47.189 -16.293 7.677 1.00 77.06 101 VAL A O 1
ATOM 813 N N . TYR A 1 102 ? -46.236 -14.283 7.421 1.00 72.44 102 TYR A N 1
ATOM 814 C CA . TYR A 1 102 ? -44.909 -14.762 7.048 1.00 72.44 102 TYR A CA 1
ATOM 815 C C . TYR A 1 102 ? -43.989 -14.810 8.264 1.00 72.44 102 TYR A C 1
ATOM 817 O O . TYR A 1 102 ? -43.663 -13.772 8.854 1.00 72.44 102 TYR A O 1
ATOM 825 N N . LYS A 1 103 ? -43.546 -16.013 8.632 1.00 77.62 103 LYS A N 1
ATOM 826 C CA . LYS A 1 103 ? -42.714 -16.234 9.821 1.00 77.62 103 LYS A CA 1
ATOM 827 C C . LYS A 1 103 ? -41.258 -15.831 9.596 1.00 77.62 103 LYS A C 1
ATOM 829 O O . LYS A 1 103 ? -40.678 -16.139 8.557 1.00 77.62 103 LYS A O 1
ATOM 834 N N . ALA A 1 104 ? -40.665 -15.152 10.584 1.00 71.75 104 ALA A N 1
ATOM 835 C CA . ALA A 1 104 ? -39.276 -14.674 10.593 1.00 71.75 104 ALA A CA 1
ATOM 836 C C . ALA A 1 104 ? -38.861 -13.921 9.310 1.00 71.75 104 ALA A C 1
ATOM 838 O O . ALA A 1 104 ? -37.709 -13.985 8.862 1.00 71.75 104 ALA A O 1
ATOM 839 N N . ALA A 1 105 ? -39.817 -13.205 8.718 1.00 69.25 105 ALA A N 1
ATOM 840 C CA . ALA A 1 105 ? -39.668 -12.564 7.422 1.00 69.25 105 ALA A CA 1
ATOM 841 C C . ALA A 1 105 ? -38.692 -11.377 7.441 1.00 69.25 105 ALA A C 1
ATOM 843 O O . ALA A 1 105 ? -38.167 -10.999 6.393 1.00 69.25 105 ALA A O 1
ATOM 844 N N . ARG A 1 106 ? -38.402 -10.804 8.616 1.00 74.94 106 ARG A N 1
ATOM 845 C CA . ARG A 1 106 ? -37.357 -9.787 8.807 1.00 74.94 106 ARG A CA 1
ATOM 846 C C . ARG A 1 106 ? -36.432 -10.150 9.951 1.00 74.94 106 ARG A C 1
ATOM 848 O O . ARG A 1 106 ? -36.870 -10.688 10.962 1.00 74.94 106 ARG A O 1
ATOM 855 N N . THR A 1 107 ? -35.165 -9.793 9.805 1.00 81.12 107 THR A N 1
ATOM 856 C CA . THR A 1 107 ? -34.166 -9.818 10.872 1.00 81.12 107 THR A CA 1
ATOM 857 C C . THR A 1 107 ? -33.668 -8.397 11.090 1.00 81.12 107 THR A C 1
ATOM 859 O O . THR A 1 107 ? -33.069 -7.792 10.202 1.00 81.12 107 THR A O 1
ATOM 862 N N . TYR A 1 108 ? -33.939 -7.854 12.270 1.00 81.75 108 TYR A N 1
ATOM 863 C CA . TYR A 1 108 ? -33.461 -6.553 12.705 1.00 81.75 108 TYR A CA 1
ATOM 864 C C . TYR A 1 108 ? -32.201 -6.750 13.537 1.00 81.75 108 TYR A C 1
ATOM 866 O O . TYR A 1 108 ? -32.250 -7.385 14.585 1.00 81.75 108 TYR A O 1
ATOM 874 N N . LYS A 1 109 ? -31.081 -6.216 13.059 1.00 86.62 109 LYS A N 1
ATOM 875 C CA . LYS A 1 109 ? -29.833 -6.123 13.810 1.00 86.62 109 LYS A CA 1
ATOM 876 C C . LYS A 1 109 ? -29.679 -4.704 14.348 1.00 86.62 109 LYS A C 1
ATOM 878 O O . LYS A 1 109 ? -29.663 -3.768 13.546 1.00 86.62 109 LYS A O 1
ATOM 883 N N . THR A 1 110 ? -29.584 -4.567 15.663 1.00 90.31 110 THR A N 1
ATOM 884 C CA . THR A 1 110 ? -29.416 -3.291 16.372 1.00 90.31 110 THR A CA 1
ATOM 885 C C . THR A 1 110 ? -28.231 -3.377 17.325 1.00 90.31 110 THR A C 1
ATOM 887 O O . THR A 1 110 ? -27.845 -4.458 17.783 1.00 90.31 110 THR A O 1
ATOM 890 N N . ALA A 1 111 ? -27.614 -2.231 17.582 1.00 92.19 111 ALA A N 1
ATOM 891 C CA . ALA A 1 111 ? -26.598 -2.067 18.604 1.00 92.19 111 ALA A CA 1
ATOM 892 C C . ALA A 1 111 ? -27.226 -1.453 19.858 1.00 92.19 111 ALA A C 1
ATOM 894 O O . ALA A 1 111 ? -28.170 -0.681 19.749 1.00 92.19 111 ALA A O 1
ATOM 895 N N . TYR A 1 112 ? -26.697 -1.760 21.036 1.00 93.31 112 TYR A N 1
ATOM 896 C CA . TYR A 1 112 ? -27.093 -1.107 22.283 1.00 93.31 112 TYR A CA 1
ATOM 897 C C . TYR A 1 112 ? -25.870 -0.853 23.162 1.00 93.31 112 TYR A C 1
ATOM 899 O O . TYR A 1 112 ? -24.856 -1.555 23.064 1.00 93.31 112 TYR A O 1
ATOM 907 N N . VAL A 1 113 ? -25.977 0.172 24.005 1.00 92.12 113 VAL A N 1
ATOM 908 C CA . VAL A 1 113 ? -24.939 0.565 24.960 1.00 92.12 113 VAL A CA 1
ATOM 909 C C . VAL A 1 113 ? -25.150 -0.211 26.255 1.00 92.12 113 VAL A C 1
ATOM 911 O O . VAL A 1 113 ? -26.268 -0.304 26.752 1.00 92.12 113 VAL A O 1
ATOM 914 N N . ALA A 1 114 ? -24.085 -0.800 26.790 1.00 92.38 114 ALA A N 1
ATOM 915 C CA . ALA A 1 114 ? -24.123 -1.603 28.006 1.00 92.38 114 ALA A CA 1
ATOM 916 C C . ALA A 1 114 ? -22.939 -1.264 28.923 1.00 92.38 114 ALA A C 1
ATOM 918 O O . ALA A 1 114 ? -21.922 -0.747 28.448 1.00 92.38 114 ALA A O 1
ATOM 919 N N . PRO A 1 115 ? -23.001 -1.599 30.224 1.00 90.94 115 PRO A N 1
ATOM 920 C CA . PRO A 1 115 ? -21.867 -1.431 31.125 1.00 90.94 115 PRO A CA 1
ATOM 921 C C . PRO A 1 115 ? -20.586 -2.091 30.593 1.00 90.94 115 PRO A C 1
ATOM 923 O O . PRO A 1 115 ? -20.617 -3.099 29.868 1.00 90.94 115 PRO A O 1
ATOM 926 N N . LYS A 1 116 ? -19.430 -1.525 30.945 1.00 90.75 116 LYS A N 1
ATOM 927 C CA . LYS A 1 116 ? -18.123 -2.070 30.561 1.00 90.75 116 LYS A CA 1
ATOM 928 C C . LYS A 1 116 ? -17.985 -3.539 30.981 1.00 90.75 116 LYS A C 1
ATOM 930 O O . LYS A 1 116 ? -18.285 -3.901 32.114 1.00 90.75 116 LYS A O 1
ATOM 935 N N . GLY A 1 117 ? -17.499 -4.380 30.067 1.00 83.19 117 GLY A N 1
ATOM 936 C CA . GLY A 1 117 ? -17.268 -5.808 30.324 1.00 83.19 117 GLY A CA 1
ATOM 937 C C . GLY A 1 117 ? -18.486 -6.707 30.093 1.00 83.19 117 GLY A C 1
ATOM 938 O O . GLY A 1 117 ? -18.438 -7.889 30.428 1.00 83.19 117 GLY A O 1
ATOM 939 N N . THR A 1 118 ? -19.562 -6.179 29.501 1.00 89.75 118 THR A N 1
ATOM 940 C CA . THR A 1 118 ? -20.720 -6.985 29.094 1.00 89.75 118 THR A CA 1
ATOM 941 C C . THR A 1 118 ? -20.296 -8.054 28.078 1.00 89.75 118 THR A C 1
ATOM 943 O O . THR A 1 118 ? -19.607 -7.771 27.097 1.00 89.75 118 THR A O 1
ATOM 946 N N . ALA A 1 119 ? -20.700 -9.306 28.309 1.00 80.06 119 ALA A N 1
ATOM 947 C CA . ALA A 1 119 ? -20.361 -10.422 27.431 1.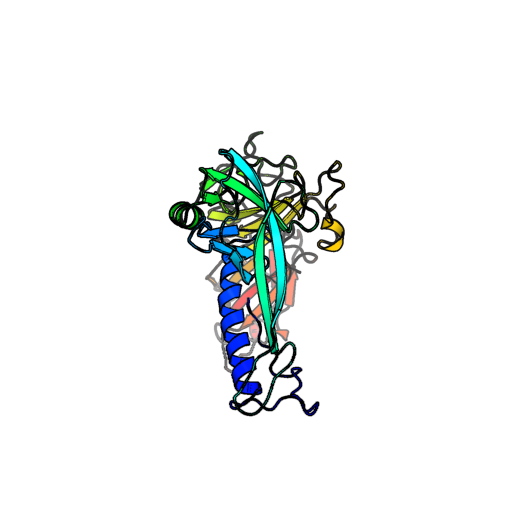00 80.06 119 ALA A CA 1
ATOM 948 C C . ALA A 1 119 ? -20.951 -10.226 26.021 1.00 80.06 119 ALA A C 1
ATOM 950 O O . ALA A 1 119 ? -22.116 -9.867 25.873 1.00 80.06 119 ALA A O 1
ATOM 951 N N . GLY A 1 120 ? -20.148 -10.483 24.984 1.00 80.75 120 GLY A N 1
ATOM 952 C CA . GLY A 1 120 ? -20.556 -10.270 23.588 1.00 80.75 120 GLY A CA 1
ATOM 953 C C . GLY A 1 120 ? -20.406 -8.826 23.094 1.00 80.75 120 GLY A C 1
ATOM 954 O O . GLY A 1 120 ? -20.962 -8.479 22.053 1.00 80.75 120 GLY A O 1
ATOM 955 N N . ALA A 1 121 ? -19.668 -7.980 23.819 1.00 86.38 121 ALA A N 1
ATOM 956 C CA . ALA A 1 121 ? -19.293 -6.651 23.351 1.00 86.38 121 ALA A CA 1
ATOM 957 C C . ALA A 1 121 ? -18.447 -6.715 22.070 1.00 86.38 121 ALA A C 1
ATOM 959 O O . ALA A 1 121 ? -17.477 -7.469 21.985 1.00 86.38 121 ALA A O 1
ATOM 960 N N . ILE A 1 122 ? -18.795 -5.882 21.091 1.00 85.44 122 ILE A N 1
ATOM 961 C CA . ILE A 1 122 ? -18.047 -5.718 19.837 1.00 85.44 122 ILE A CA 1
ATOM 962 C C . ILE A 1 122 ? -16.960 -4.638 19.932 1.00 85.44 122 ILE A C 1
ATOM 964 O O . ILE A 1 122 ? -16.125 -4.523 19.038 1.00 85.44 122 ILE A O 1
ATOM 968 N N . GLY A 1 123 ? -16.957 -3.857 21.014 1.00 85.69 123 GLY A N 1
ATOM 969 C CA . GLY A 1 123 ? -15.916 -2.892 21.353 1.00 85.69 123 GLY A CA 1
ATOM 970 C C . GLY A 1 123 ? -16.379 -1.889 22.408 1.00 85.69 123 GLY A C 1
ATOM 971 O O . GLY A 1 123 ? -17.462 -2.038 22.980 1.00 85.69 123 GLY A O 1
ATOM 972 N N . LEU A 1 124 ? -15.538 -0.887 22.664 1.00 86.69 124 LEU A N 1
ATOM 973 C CA . LEU A 1 124 ? -15.750 0.135 23.689 1.00 86.69 124 LEU A CA 1
ATOM 974 C C . LEU A 1 124 ? -16.042 1.503 23.061 1.00 86.69 124 LEU A C 1
ATOM 976 O O . LEU A 1 124 ? -15.538 1.821 21.982 1.00 86.69 124 LEU A O 1
ATOM 980 N N . VAL A 1 125 ? -16.843 2.299 23.762 1.00 87.12 125 VAL A N 1
ATOM 981 C CA . VAL A 1 125 ? -17.144 3.707 23.471 1.00 87.12 125 VAL A CA 1
ATOM 982 C C . VAL A 1 125 ? -17.049 4.515 24.761 1.00 87.12 125 VAL A C 1
ATOM 984 O O . VAL A 1 125 ? -17.257 3.972 25.842 1.00 87.12 125 VAL A O 1
ATOM 987 N N . MET A 1 126 ? -16.753 5.802 24.651 1.00 86.38 126 MET A N 1
ATOM 988 C CA . MET A 1 126 ? -16.645 6.719 25.781 1.00 86.38 126 MET A CA 1
ATOM 989 C C . MET A 1 126 ? -17.863 7.639 25.824 1.00 86.38 126 MET A C 1
ATOM 991 O O . MET A 1 126 ? -18.278 8.177 24.791 1.00 86.38 126 MET A O 1
ATOM 995 N N . SER A 1 127 ? -18.439 7.851 27.002 1.00 87.88 127 SER A N 1
ATOM 996 C CA . SER A 1 127 ? -19.429 8.911 27.183 1.00 87.88 127 SER A CA 1
ATOM 997 C C . SER A 1 127 ? -18.752 10.282 27.092 1.00 87.88 127 SER A C 1
ATOM 999 O O . SER A 1 127 ? -17.661 10.504 27.609 1.00 87.88 127 SER A O 1
ATOM 1001 N N . ARG A 1 128 ? -19.387 11.214 26.383 1.00 78.56 128 ARG A N 1
ATOM 1002 C CA . ARG A 1 128 ? -18.973 12.626 26.343 1.00 78.56 128 ARG A CA 1
ATOM 1003 C C . ARG A 1 128 ? -19.699 13.442 27.408 1.00 78.56 128 ARG A C 1
ATOM 1005 O O . ARG A 1 128 ? -19.158 14.401 27.946 1.00 78.56 128 ARG A O 1
ATOM 1012 N N . ASP A 1 129 ? -20.949 13.077 27.645 1.00 81.25 129 ASP A N 1
ATOM 1013 C CA . ASP A 1 129 ? -21.851 13.645 28.633 1.00 81.25 129 ASP A CA 1
ATOM 1014 C C . ASP A 1 129 ? -22.914 12.589 28.985 1.00 81.25 129 ASP A C 1
ATOM 1016 O O . ASP A 1 129 ? -22.827 11.439 28.540 1.00 81.25 129 ASP A O 1
ATOM 1020 N N . SER A 1 130 ? -23.933 12.977 29.753 1.00 84.44 130 SER A N 1
ATOM 1021 C CA . SER A 1 130 ? -24.977 12.063 30.219 1.00 84.44 130 SER A CA 1
ATOM 1022 C C . SER A 1 130 ? -25.825 11.439 29.110 1.00 84.44 130 SER A C 1
ATOM 1024 O O . SER A 1 130 ? -26.523 10.460 29.367 1.00 84.44 130 SER A O 1
ATOM 1026 N N . ASN A 1 131 ? -25.794 12.003 27.900 1.00 84.81 131 ASN A N 1
ATOM 1027 C CA . ASN A 1 131 ? -26.688 11.646 26.803 1.00 84.81 131 ASN A CA 1
ATOM 1028 C C . ASN A 1 131 ? -25.946 11.323 25.503 1.00 84.81 131 ASN A C 1
ATOM 1030 O O . ASN A 1 131 ? -26.606 11.059 24.503 1.00 84.81 131 ASN A O 1
ATOM 1034 N N . ASN A 1 132 ? -24.613 11.367 25.486 1.00 83.25 132 ASN A N 1
ATOM 1035 C CA . ASN A 1 132 ? -23.832 11.162 24.276 1.00 83.25 132 ASN A CA 1
ATOM 1036 C C . ASN A 1 132 ? -22.661 10.205 24.496 1.00 83.25 132 ASN A C 1
ATOM 1038 O O . ASN A 1 132 ? -21.899 10.334 25.453 1.00 83.25 132 ASN A O 1
ATOM 1042 N N . ILE A 1 133 ? -22.449 9.320 23.526 1.00 87.12 133 ILE A N 1
ATOM 1043 C CA . ILE A 1 133 ? -21.278 8.459 23.396 1.00 87.12 133 ILE A CA 1
ATOM 1044 C C . ILE A 1 133 ? -20.504 8.773 22.123 1.00 87.12 133 ILE A C 1
ATOM 1046 O O . ILE A 1 133 ? -21.036 9.244 21.119 1.00 87.12 133 ILE A O 1
ATOM 1050 N N . HIS A 1 134 ? -19.219 8.459 22.152 1.00 84.69 134 HIS A N 1
ATOM 1051 C CA . HIS A 1 134 ? -18.337 8.573 21.010 1.00 84.69 134 HIS A CA 1
ATOM 1052 C C . HIS A 1 134 ? -17.278 7.469 21.079 1.00 84.69 134 HIS A C 1
ATOM 1054 O O . HIS A 1 134 ? -16.845 7.055 22.149 1.00 84.69 134 HIS A O 1
ATOM 1060 N N . SER A 1 135 ? -16.858 6.950 19.932 1.00 81.94 135 SER A N 1
ATOM 1061 C CA . SER A 1 135 ? -15.669 6.100 19.856 1.00 81.94 135 SER A CA 1
ATOM 1062 C C . SER A 1 135 ? -14.409 6.925 20.155 1.00 81.94 135 SER A C 1
ATOM 1064 O O . SER A 1 135 ? -14.218 7.990 19.575 1.00 81.94 135 SER A O 1
ATOM 1066 N N . GLU A 1 136 ? -13.514 6.453 21.021 1.00 66.88 136 GLU A N 1
ATOM 1067 C CA . GLU A 1 136 ? -12.247 7.160 21.243 1.00 66.88 136 GLU A CA 1
ATOM 1068 C C . GLU A 1 136 ? -11.329 7.122 20.008 1.00 66.88 136 GLU A C 1
ATOM 1070 O O . GLU A 1 136 ? -11.282 6.151 19.237 1.00 66.88 136 GLU A O 1
ATOM 1075 N N . GLY A 1 137 ? -10.558 8.197 19.830 1.00 59.25 137 GLY A N 1
ATOM 1076 C CA . GLY A 1 137 ? -9.640 8.355 18.703 1.00 59.25 137 GLY A CA 1
ATOM 1077 C C . GLY A 1 137 ? -10.335 8.783 17.410 1.00 59.25 137 GLY A C 1
ATOM 1078 O O . GLY A 1 137 ? -10.059 8.213 16.351 1.00 59.25 137 GLY A O 1
ATOM 1079 N N . PHE A 1 138 ? -11.251 9.758 17.484 1.00 58.22 138 PHE A N 1
ATOM 1080 C CA . PHE A 1 138 ? 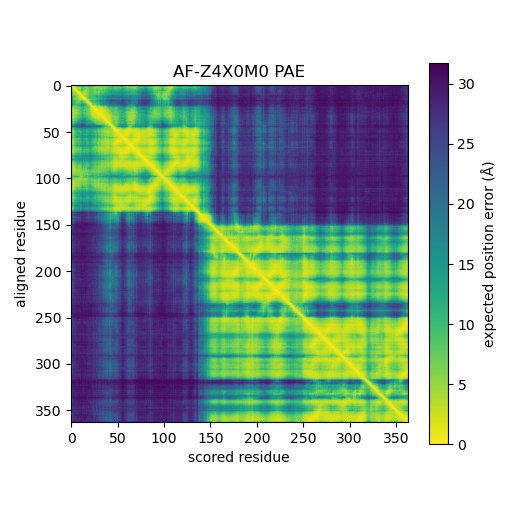-11.758 10.432 16.291 1.00 58.22 138 PHE A CA 1
ATOM 1081 C C . PHE A 1 138 ? -10.708 11.352 15.681 1.00 58.22 138 PHE A C 1
ATOM 1083 O O . PHE A 1 138 ? -10.170 12.243 16.335 1.00 58.22 138 PHE A O 1
ATOM 1090 N N . TYR A 1 139 ? -10.564 11.215 14.371 1.00 49.19 139 TYR A N 1
ATOM 1091 C CA . TYR A 1 139 ? -10.262 12.332 13.500 1.00 49.19 139 TYR A CA 1
ATOM 1092 C C . TYR A 1 139 ? -11.614 12.879 13.008 1.00 49.19 139 TYR A C 1
ATOM 1094 O O . TYR A 1 139 ? -12.410 12.142 12.430 1.00 49.19 139 TYR A O 1
ATOM 1102 N N . THR A 1 140 ? -11.926 14.149 13.272 1.00 48.62 140 THR A N 1
ATOM 1103 C CA . THR A 1 140 ? -13.067 14.869 12.666 1.00 48.62 140 THR A CA 1
ATOM 1104 C C . THR A 1 140 ? -13.064 14.726 11.142 1.00 48.62 140 THR A C 1
ATOM 1106 O O . THR A 1 140 ? -12.016 14.502 10.560 1.00 48.62 140 THR A O 1
ATOM 1109 N N . LEU A 1 141 ? -14.186 14.938 10.446 1.00 44.53 141 LEU A N 1
ATOM 1110 C CA . LEU A 1 141 ? -14.207 14.975 8.969 1.00 44.53 141 LEU A CA 1
ATOM 1111 C C . LEU A 1 141 ? -13.197 15.983 8.393 1.00 44.53 141 LEU A C 1
ATOM 1113 O O . LEU A 1 141 ? -12.583 15.716 7.368 1.00 44.53 141 LEU A O 1
ATOM 1117 N N . ALA A 1 142 ? -12.971 17.099 9.091 1.00 42.47 142 ALA A N 1
ATOM 1118 C CA . ALA A 1 142 ? -11.924 18.062 8.772 1.00 42.47 142 ALA A CA 1
ATOM 1119 C C . ALA A 1 142 ? -10.515 17.525 9.066 1.00 42.47 142 ALA A C 1
ATOM 1121 O O . ALA A 1 142 ? -9.613 17.814 8.298 1.00 42.47 142 ALA A O 1
ATOM 1122 N N . GLN A 1 143 ? -10.314 16.725 10.116 1.00 43.47 143 GLN A N 1
ATOM 1123 C CA . GLN A 1 143 ? -9.054 16.031 10.407 1.00 43.47 143 GLN A CA 1
ATOM 1124 C C . GLN A 1 143 ? -8.844 14.780 9.552 1.00 43.47 143 GLN A C 1
ATOM 1126 O O . GLN A 1 143 ? -7.708 14.424 9.341 1.00 43.47 143 GLN A O 1
ATOM 1131 N N . LEU A 1 144 ? -9.879 14.122 9.033 1.00 45.12 144 LEU A N 1
ATOM 1132 C CA . LEU A 1 144 ? -9.795 13.058 8.033 1.00 45.12 144 LEU A CA 1
ATOM 1133 C C . LEU A 1 144 ? -9.499 13.672 6.673 1.00 45.12 144 LEU A C 1
ATOM 1135 O O . LEU A 1 144 ? -8.639 13.179 5.958 1.00 45.12 144 LEU A O 1
ATOM 1139 N N . ALA A 1 145 ? -10.147 14.792 6.346 1.00 42.88 145 ALA A N 1
ATOM 1140 C CA . ALA A 1 145 ? -9.777 15.614 5.208 1.00 42.88 145 ALA A CA 1
ATOM 1141 C C . ALA A 1 145 ? -8.344 16.124 5.375 1.00 42.88 145 ALA A C 1
ATOM 1143 O O . ALA A 1 145 ? -7.586 16.015 4.427 1.00 42.88 145 ALA A O 1
ATOM 1144 N N . HIS A 1 146 ? -7.933 16.583 6.561 1.00 40.62 146 HIS A N 1
ATOM 1145 C CA . HIS A 1 146 ? -6.554 16.957 6.878 1.00 40.62 146 HIS A CA 1
ATOM 1146 C C . HIS A 1 146 ? -5.632 15.739 6.913 1.00 40.62 146 HIS A C 1
ATOM 1148 O O . HIS A 1 146 ? -4.546 15.840 6.430 1.00 40.62 146 HIS A O 1
ATOM 1154 N N . LEU A 1 147 ? -6.002 14.538 7.325 1.00 43.06 147 LEU A N 1
ATOM 1155 C CA . LEU A 1 147 ? -5.127 13.363 7.180 1.00 43.06 147 LEU A CA 1
ATOM 1156 C C . LEU A 1 147 ? -5.010 12.916 5.719 1.00 43.06 147 LEU A C 1
ATOM 1158 O O . LEU A 1 147 ? -4.018 12.318 5.317 1.00 43.06 147 LEU A O 1
ATOM 1162 N N . ASN A 1 148 ? -6.029 13.216 4.917 1.00 43.03 148 ASN A N 1
ATOM 1163 C CA . ASN A 1 148 ? -6.057 12.966 3.484 1.00 43.03 148 ASN A CA 1
ATOM 1164 C C . ASN A 1 148 ? -5.413 14.112 2.667 1.00 43.03 148 ASN A C 1
ATOM 1166 O O . ASN A 1 148 ? -5.146 13.928 1.484 1.00 43.03 148 ASN A O 1
ATOM 1170 N N . THR A 1 149 ? -5.163 15.290 3.264 1.00 39.94 149 THR A N 1
ATOM 1171 C CA . THR A 1 149 ? -4.636 16.503 2.583 1.00 39.94 149 THR A CA 1
ATOM 1172 C C . THR A 1 149 ? -3.407 17.136 3.242 1.00 39.94 149 THR A C 1
ATOM 1174 O O . THR A 1 149 ? -2.617 17.775 2.552 1.00 39.94 149 THR A O 1
ATOM 1177 N N . ALA A 1 150 ? -3.204 16.946 4.540 1.00 43.78 150 ALA A N 1
ATOM 1178 C CA . ALA A 1 150 ? -1.947 17.118 5.255 1.00 43.78 150 ALA A CA 1
ATOM 1179 C C . ALA A 1 150 ? -1.045 16.012 4.761 1.00 43.78 150 ALA A C 1
ATOM 1181 O O . ALA A 1 150 ? -0.992 14.882 5.245 1.00 43.78 150 ALA A O 1
ATOM 1182 N N . GLN A 1 151 ? -0.352 16.379 3.706 1.00 55.16 151 GLN A N 1
ATOM 1183 C CA . GLN A 1 151 ? 0.921 15.813 3.371 1.00 55.16 151 GLN A CA 1
ATOM 1184 C C . GLN A 1 151 ? 1.856 16.081 4.556 1.00 55.16 151 GLN A C 1
ATOM 1186 O O . GLN A 1 151 ? 2.631 17.034 4.534 1.00 55.16 151 GLN A O 1
ATOM 1191 N N . ASP A 1 152 ? 1.734 15.284 5.623 1.00 63.84 152 ASP A N 1
ATOM 1192 C CA . ASP A 1 152 ? 2.697 15.282 6.714 1.00 63.84 152 ASP A CA 1
ATOM 1193 C C . ASP A 1 152 ? 4.020 14.865 6.092 1.00 63.84 152 ASP A C 1
ATOM 1195 O O . ASP A 1 152 ? 4.256 13.692 5.785 1.00 63.84 152 ASP A O 1
ATOM 1199 N N . THR A 1 153 ? 4.834 15.878 5.824 1.00 68.44 153 THR A N 1
ATOM 1200 C CA . THR A 1 153 ? 6.112 15.725 5.158 1.00 68.44 153 THR A CA 1
ATOM 1201 C C . THR A 1 153 ? 7.130 15.383 6.227 1.00 68.44 153 THR A C 1
ATOM 1203 O O . THR A 1 153 ? 7.318 16.138 7.179 1.00 68.44 153 THR A O 1
ATOM 1206 N N . TRP A 1 154 ? 7.744 14.220 6.096 1.00 75.56 154 TRP A N 1
ATOM 1207 C CA . TRP A 1 154 ? 8.642 13.652 7.084 1.00 75.56 154 TRP A CA 1
ATOM 1208 C C . TRP A 1 154 ? 10.042 13.558 6.514 1.00 75.56 154 TRP A C 1
ATOM 1210 O O . TRP A 1 154 ? 10.254 12.999 5.440 1.00 75.56 154 TRP A O 1
ATOM 1220 N N . GLU A 1 155 ? 11.000 14.095 7.260 1.00 77.62 155 GLU A N 1
ATOM 1221 C CA . GLU A 1 155 ? 12.403 13.990 6.903 1.00 77.62 155 GLU A CA 1
ATOM 1222 C C . GLU A 1 155 ? 12.928 12.596 7.247 1.00 77.62 155 GLU A C 1
ATOM 1224 O O . GLU A 1 155 ? 12.912 12.182 8.407 1.00 77.62 155 GLU A O 1
ATOM 1229 N N . VAL A 1 156 ? 13.445 11.892 6.242 1.00 76.50 156 VAL A N 1
ATOM 1230 C CA . VAL A 1 156 ? 14.196 10.651 6.449 1.00 76.50 156 VAL A CA 1
ATOM 1231 C C . VAL A 1 156 ? 15.687 10.979 6.505 1.00 76.50 156 VAL A C 1
ATOM 1233 O O . VAL A 1 156 ? 16.256 11.504 5.540 1.00 76.50 156 VAL A O 1
ATOM 1236 N N . SER A 1 157 ? 16.330 10.644 7.625 1.00 73.25 157 SER A N 1
ATOM 1237 C CA . SER A 1 157 ? 17.774 10.807 7.829 1.00 73.25 157 SER A CA 1
ATOM 1238 C C . SER A 1 157 ? 18.371 9.606 8.567 1.00 73.25 157 SER A C 1
ATOM 1240 O O . SER A 1 157 ? 17.665 8.684 8.979 1.00 73.25 157 SER A O 1
ATOM 1242 N N . ASN A 1 158 ? 19.695 9.606 8.716 1.00 72.25 158 ASN A N 1
ATOM 1243 C CA . ASN A 1 158 ? 20.417 8.610 9.508 1.00 72.25 158 ASN A CA 1
ATOM 1244 C C . ASN A 1 158 ? 20.504 8.978 11.010 1.00 72.25 158 ASN A C 1
ATOM 1246 O O . ASN A 1 158 ? 21.209 8.301 11.759 1.00 72.25 158 ASN A O 1
ATOM 1250 N N . ASP A 1 159 ? 19.818 10.036 11.459 1.00 74.88 159 ASP A N 1
ATOM 1251 C CA . ASP A 1 159 ? 19.825 10.468 12.860 1.00 74.88 159 ASP A CA 1
ATOM 1252 C C . ASP A 1 159 ? 18.983 9.526 13.724 1.00 74.88 159 ASP A C 1
ATOM 1254 O O . ASP A 1 159 ? 17.890 9.127 13.331 1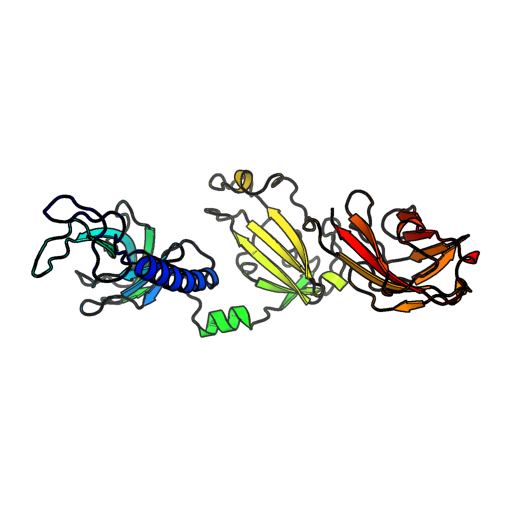.00 74.88 159 ASP A O 1
ATOM 1258 N N . THR A 1 160 ? 19.440 9.232 14.943 1.00 60.75 160 THR A N 1
ATOM 1259 C CA . THR A 1 160 ? 18.907 8.185 15.841 1.00 60.75 160 THR A CA 1
ATOM 1260 C C . THR A 1 160 ? 17.422 8.330 16.246 1.00 60.75 160 THR A C 1
ATOM 1262 O O . THR A 1 160 ? 16.895 7.446 16.905 1.00 60.75 160 THR A O 1
ATOM 1265 N N . GLY A 1 161 ? 16.714 9.387 15.833 1.00 61.16 161 GLY A N 1
ATOM 1266 C CA . GLY A 1 161 ? 15.257 9.551 16.007 1.00 61.16 161 GLY A CA 1
ATOM 1267 C C . GLY A 1 161 ? 14.445 9.624 14.705 1.00 61.16 161 GLY A C 1
ATOM 1268 O O . GLY A 1 161 ? 13.225 9.697 14.753 1.00 61.16 161 GLY A O 1
ATOM 1269 N N . LYS A 1 162 ? 15.100 9.610 13.536 1.00 68.44 162 LYS A N 1
ATOM 1270 C CA . LYS A 1 162 ? 14.477 9.760 12.203 1.00 68.44 162 LYS A CA 1
ATOM 1271 C C . LYS A 1 162 ? 14.652 8.519 11.316 1.00 68.44 162 LYS A C 1
ATOM 1273 O O . LYS A 1 162 ? 14.361 8.545 10.121 1.00 68.44 162 LYS A O 1
ATOM 1278 N N . LEU A 1 163 ? 15.091 7.406 11.909 1.00 76.06 163 LEU A N 1
ATOM 1279 C CA . LEU A 1 163 ? 15.349 6.115 11.258 1.00 76.06 163 LEU A CA 1
ATOM 1280 C C . LEU A 1 163 ? 14.061 5.335 10.925 1.00 76.06 163 LEU A C 1
ATOM 1282 O O . LEU A 1 163 ? 14.022 4.115 11.063 1.00 76.06 163 LEU A O 1
ATOM 1286 N N . ILE A 1 164 ? 13.000 6.002 10.467 1.00 82.81 164 ILE A N 1
ATOM 1287 C CA . ILE A 1 164 ? 11.668 5.405 10.251 1.00 82.81 164 ILE A CA 1
ATOM 1288 C C . ILE A 1 164 ? 11.671 4.199 9.293 1.00 82.81 164 ILE A C 1
ATOM 1290 O O . ILE A 1 164 ? 10.863 3.282 9.434 1.00 82.81 164 ILE A O 1
ATOM 1294 N N . LEU A 1 165 ? 12.600 4.171 8.330 1.00 84.75 165 LEU A N 1
ATOM 1295 C CA . LEU A 1 165 ? 12.717 3.094 7.339 1.00 84.75 165 LEU A CA 1
ATOM 1296 C C . LEU A 1 165 ? 13.505 1.877 7.840 1.00 84.75 165 LEU A C 1
ATOM 1298 O O . LEU A 1 165 ? 13.431 0.814 7.225 1.00 84.75 165 LEU A O 1
ATOM 1302 N N . THR A 1 166 ? 14.277 2.018 8.917 1.00 82.44 166 THR A N 1
ATOM 1303 C CA . THR A 1 166 ? 15.197 0.974 9.403 1.00 82.44 166 THR A CA 1
ATOM 1304 C C . THR A 1 166 ? 14.967 0.585 10.854 1.00 82.44 166 THR A C 1
ATOM 1306 O O . THR A 1 166 ? 15.405 -0.488 11.260 1.00 82.44 166 THR A O 1
ATOM 1309 N N . SER A 1 167 ? 14.304 1.435 11.637 1.00 80.19 167 SER A N 1
ATOM 1310 C CA . SER A 1 167 ? 14.001 1.178 13.040 1.00 80.19 167 SER A CA 1
ATOM 1311 C C . SER A 1 167 ? 13.044 -0.001 13.184 1.00 80.19 167 SER A C 1
ATOM 1313 O O . SER A 1 167 ? 12.219 -0.278 12.308 1.00 80.19 167 SER A O 1
ATOM 1315 N N . ASN A 1 168 ? 13.183 -0.685 14.310 1.00 80.31 168 ASN A N 1
ATOM 1316 C CA . ASN A 1 168 ? 12.288 -1.738 14.776 1.00 80.31 168 ASN A CA 1
ATOM 1317 C C . ASN A 1 168 ? 11.405 -1.255 15.933 1.00 80.31 168 ASN A C 1
ATOM 1319 O O . ASN A 1 168 ? 10.390 -1.876 16.233 1.00 80.31 168 ASN A O 1
ATOM 1323 N N . ASP A 1 169 ? 11.780 -0.141 16.560 1.00 79.44 169 ASP A N 1
ATOM 1324 C CA . ASP A 1 169 ? 11.004 0.484 17.618 1.00 79.44 169 ASP A CA 1
ATOM 1325 C C . ASP A 1 169 ? 9.979 1.398 16.963 1.00 79.44 169 ASP A C 1
ATOM 1327 O O . ASP A 1 169 ? 10.351 2.390 16.334 1.00 79.44 169 ASP A O 1
ATOM 1331 N N . LEU A 1 170 ? 8.704 1.020 17.055 1.00 78.19 170 LEU A N 1
ATOM 1332 C CA . LEU A 1 170 ? 7.599 1.809 16.531 1.00 78.19 170 LEU A CA 1
ATOM 1333 C C . LEU A 1 170 ? 7.441 3.090 17.352 1.00 78.19 170 LEU A C 1
ATOM 1335 O O . LEU A 1 170 ? 7.117 3.035 18.538 1.00 78.19 170 LEU A O 1
ATOM 1339 N N . ASP A 1 171 ? 7.581 4.231 16.691 1.00 79.81 171 ASP A N 1
ATOM 1340 C CA . ASP A 1 171 ? 7.058 5.493 17.197 1.00 79.81 171 ASP A CA 1
ATOM 1341 C C . ASP A 1 171 ? 5.594 5.643 16.753 1.00 79.81 171 ASP A C 1
ATOM 1343 O O . ASP A 1 171 ? 5.262 5.475 15.574 1.00 79.81 171 ASP A O 1
ATOM 1347 N N . PHE A 1 172 ? 4.699 5.957 17.689 1.00 75.25 172 PHE A N 1
ATOM 1348 C CA . PHE A 1 172 ? 3.279 6.149 17.390 1.00 75.25 172 PHE A CA 1
ATOM 1349 C C . PHE A 1 172 ? 3.034 7.321 16.431 1.00 75.25 172 PHE A C 1
ATOM 1351 O O . PHE A 1 172 ? 2.031 7.311 15.715 1.00 75.25 172 PHE A O 1
ATOM 1358 N N . GLU A 1 173 ? 3.954 8.287 16.344 1.00 76.88 173 GLU A N 1
ATOM 1359 C CA . GLU A 1 173 ? 3.876 9.382 15.371 1.00 76.88 173 GLU A CA 1
ATOM 1360 C C . GLU A 1 173 ? 4.006 8.903 13.911 1.00 76.88 173 GLU A C 1
ATOM 1362 O O . GLU A 1 173 ? 3.561 9.589 12.984 1.00 76.88 173 GLU A O 1
ATOM 1367 N N . TRP A 1 174 ? 4.563 7.705 13.688 1.00 79.00 174 TRP A N 1
ATOM 1368 C CA . TRP A 1 174 ? 4.736 7.119 12.354 1.00 79.00 174 TRP A CA 1
ATOM 1369 C C . TRP A 1 174 ? 3.452 6.526 11.784 1.00 79.00 174 TRP A C 1
ATOM 1371 O O . TRP A 1 174 ? 3.410 6.216 10.590 1.00 79.00 174 TRP A O 1
ATOM 1381 N N . LEU A 1 175 ? 2.429 6.322 12.618 1.00 78.81 175 LEU A N 1
ATOM 1382 C CA . LEU A 1 175 ? 1.175 5.701 12.210 1.00 78.81 175 LEU A CA 1
ATOM 1383 C C . LEU A 1 175 ? 0.427 6.546 11.172 1.00 78.81 175 LEU A C 1
ATOM 1385 O O . LEU A 1 175 ? 0.441 7.779 11.181 1.00 78.81 175 LEU A O 1
ATOM 1389 N N . GLY A 1 176 ? -0.270 5.848 10.277 1.00 74.50 176 GLY A N 1
ATOM 1390 C CA . GLY A 1 176 ? -0.981 6.460 9.162 1.00 74.50 176 GLY A CA 1
ATOM 1391 C C . GLY A 1 176 ? -0.087 6.659 7.942 1.00 74.50 176 GLY A C 1
ATOM 1392 O O . GLY A 1 176 ? 0.935 5.991 7.783 1.00 74.50 176 GLY A O 1
ATOM 1393 N N . ARG A 1 177 ? -0.519 7.540 7.037 1.00 81.19 177 ARG A N 1
ATOM 1394 C CA . ARG A 1 177 ? 0.153 7.811 5.763 1.00 81.19 177 ARG A CA 1
ATOM 1395 C C . ARG A 1 177 ? 0.928 9.124 5.842 1.00 81.19 177 ARG A C 1
ATOM 1397 O O . ARG A 1 177 ? 0.349 10.150 6.179 1.00 81.19 177 ARG A O 1
ATOM 1404 N N . LYS A 1 178 ? 2.211 9.090 5.491 1.00 81.56 178 LYS A N 1
ATOM 1405 C CA . LYS A 1 178 ? 3.151 10.218 5.483 1.00 81.56 178 LYS A CA 1
ATOM 1406 C C . LYS A 1 178 ? 3.766 10.379 4.096 1.00 81.56 178 LYS A C 1
ATOM 1408 O O . LYS A 1 178 ? 3.861 9.401 3.354 1.00 81.56 178 LYS A O 1
ATOM 1413 N N . ILE A 1 179 ? 4.192 11.591 3.750 1.00 83.06 179 ILE A N 1
ATOM 1414 C CA . ILE A 1 179 ? 5.044 11.825 2.578 1.00 83.06 179 ILE A CA 1
ATOM 1415 C C . ILE A 1 179 ? 6.473 11.969 3.056 1.00 83.06 179 ILE A C 1
ATOM 1417 O O . ILE A 1 179 ? 6.767 12.762 3.940 1.00 83.06 179 ILE A O 1
ATOM 1421 N N . LEU A 1 180 ? 7.363 11.192 2.473 1.00 83.69 180 LEU A N 1
ATOM 1422 C CA . LEU A 1 180 ? 8.772 11.236 2.784 1.00 83.69 180 LEU A CA 1
ATOM 1423 C C . LEU A 1 180 ? 9.444 12.325 1.956 1.00 83.69 180 LEU A C 1
ATOM 1425 O O . LEU A 1 180 ? 9.212 12.465 0.755 1.00 83.69 180 LEU A O 1
ATOM 1429 N N . PHE A 1 181 ? 10.311 13.070 2.619 1.00 79.19 181 PHE A N 1
ATOM 1430 C CA . PHE A 1 181 ? 11.282 13.948 2.001 1.00 79.19 181 PHE A CA 1
ATOM 1431 C C . PHE A 1 181 ? 12.667 13.546 2.502 1.00 79.19 181 PHE A C 1
ATOM 1433 O O . PHE A 1 181 ? 12.883 13.350 3.699 1.00 79.19 181 PHE A O 1
ATOM 1440 N N . THR A 1 182 ? 13.618 13.384 1.588 1.00 71.75 182 THR A N 1
ATOM 1441 C CA . THR A 1 182 ? 14.904 12.758 1.911 1.00 71.75 182 THR A CA 1
ATOM 1442 C C . THR A 1 182 ? 16.010 13.803 1.913 1.00 71.75 182 THR A C 1
ATOM 1444 O O . THR A 1 182 ? 16.366 14.323 0.859 1.00 71.75 182 THR A O 1
ATOM 1447 N N . ALA A 1 183 ? 16.585 14.099 3.083 1.00 60.12 183 ALA A N 1
ATOM 1448 C CA . ALA A 1 183 ? 17.713 15.028 3.186 1.00 60.12 183 ALA A CA 1
ATOM 1449 C C . ALA A 1 183 ? 19.058 14.307 2.999 1.00 60.12 183 ALA A C 1
ATOM 1451 O O . ALA A 1 183 ? 19.887 14.725 2.191 1.00 60.12 183 ALA A O 1
ATOM 1452 N N . THR A 1 184 ? 19.266 13.197 3.714 1.00 66.62 184 THR A N 1
ATOM 1453 C CA . THR A 1 184 ? 20.511 12.409 3.704 1.00 66.62 184 THR A CA 1
ATOM 1454 C C . THR A 1 184 ? 20.246 10.982 4.200 1.00 66.62 184 THR A C 1
ATOM 1456 O O . THR A 1 184 ? 20.548 10.630 5.340 1.00 66.62 184 THR A O 1
ATOM 1459 N N . HIS A 1 185 ? 19.676 10.122 3.353 1.00 70.38 185 HIS A N 1
ATOM 1460 C CA . HIS A 1 185 ? 19.466 8.715 3.706 1.00 70.38 185 HIS A CA 1
ATOM 1461 C C . HIS A 1 185 ? 20.397 7.782 2.928 1.00 70.38 185 HIS A C 1
ATOM 1463 O O . HIS A 1 185 ? 20.415 7.763 1.700 1.00 70.38 185 HIS A O 1
ATOM 1469 N N . ASN A 1 186 ? 21.181 6.988 3.652 1.00 66.69 186 ASN A N 1
ATOM 1470 C CA . ASN A 1 186 ? 21.976 5.912 3.070 1.00 66.69 186 ASN A CA 1
ATOM 1471 C C . ASN A 1 186 ? 22.031 4.773 4.082 1.00 66.69 186 ASN A C 1
ATOM 1473 O O . ASN A 1 186 ? 22.841 4.809 5.012 1.00 66.69 186 ASN A O 1
ATOM 1477 N N . ALA A 1 187 ? 21.129 3.806 3.922 1.00 69.56 187 ALA A N 1
ATOM 1478 C CA . ALA A 1 187 ? 21.043 2.637 4.777 1.00 69.56 187 ALA A CA 1
ATOM 1479 C C . ALA A 1 187 ? 21.106 1.349 3.940 1.00 69.56 187 ALA A C 1
ATOM 1481 O O . ALA A 1 187 ? 20.380 1.221 2.955 1.00 69.56 187 ALA A O 1
ATOM 1482 N N . PRO A 1 188 ? 21.922 0.357 4.339 1.00 64.12 188 PRO A N 1
ATOM 1483 C CA . PRO A 1 188 ? 22.181 -0.840 3.534 1.00 64.12 188 PRO A CA 1
ATOM 1484 C C . PRO A 1 188 ? 20.961 -1.759 3.353 1.00 64.12 188 PRO A C 1
ATOM 1486 O O . PRO A 1 188 ? 20.936 -2.556 2.420 1.00 64.12 188 PRO A O 1
ATOM 1489 N N . ASN A 1 189 ? 19.945 -1.641 4.214 1.00 74.25 189 ASN A N 1
ATOM 1490 C CA . ASN A 1 189 ? 18.754 -2.501 4.211 1.00 74.25 189 ASN A CA 1
ATOM 1491 C C . ASN A 1 189 ? 17.523 -1.842 3.565 1.00 74.25 189 ASN A C 1
ATOM 1493 O O . ASN A 1 189 ? 16.423 -2.393 3.623 1.00 74.25 189 ASN A O 1
ATOM 1497 N N . VAL A 1 190 ? 17.696 -0.662 2.965 1.00 82.44 190 VAL A N 1
ATOM 1498 C CA . VAL A 1 190 ? 16.638 0.078 2.274 1.00 82.44 190 VAL A CA 1
ATOM 1499 C C . VAL A 1 190 ? 16.932 -0.013 0.774 1.00 82.44 190 VAL A C 1
ATOM 1501 O O . VAL A 1 190 ? 17.894 0.590 0.306 1.00 82.44 190 VAL A O 1
ATOM 1504 N N . PRO A 1 191 ? 16.166 -0.811 0.005 1.00 81.00 191 PRO A N 1
ATOM 1505 C CA . PRO A 1 191 ? 16.465 -1.083 -1.398 1.00 81.00 191 PRO A CA 1
ATOM 1506 C C . PRO A 1 191 ? 16.170 0.105 -2.316 1.00 81.00 191 PRO A C 1
ATOM 1508 O O . PRO A 1 191 ? 16.635 0.101 -3.450 1.00 81.00 191 PRO A O 1
ATOM 1511 N N . MET A 1 192 ? 15.393 1.078 -1.834 1.00 85.75 192 MET A N 1
ATOM 1512 C CA . MET A 1 192 ? 14.977 2.269 -2.569 1.00 85.75 192 MET A CA 1
ATOM 1513 C C . MET A 1 192 ? 16.106 3.294 -2.636 1.00 85.75 192 MET A C 1
ATOM 1515 O O . MET A 1 192 ? 16.776 3.577 -1.641 1.00 85.75 192 MET A O 1
ATOM 1519 N N . SER A 1 193 ? 16.277 3.895 -3.806 1.00 81.00 193 SER A N 1
ATOM 1520 C CA . SER A 1 193 ? 17.181 5.028 -3.992 1.00 81.00 193 SER A CA 1
ATOM 1521 C C . SER A 1 193 ? 16.649 6.317 -3.342 1.00 81.00 193 SER A C 1
ATOM 1523 O O . SER A 1 193 ? 15.450 6.474 -3.121 1.00 81.00 193 SER A O 1
ATOM 1525 N N . LEU A 1 194 ? 17.537 7.289 -3.087 1.00 80.81 194 LEU A N 1
ATOM 1526 C CA . LEU A 1 194 ? 17.160 8.625 -2.588 1.00 80.81 194 LEU A CA 1
ATOM 1527 C C . LEU A 1 194 ? 16.078 9.300 -3.444 1.00 80.81 194 LEU A C 1
ATOM 1529 O O . LEU A 1 194 ? 15.201 9.979 -2.921 1.00 80.81 194 LEU A O 1
ATOM 1533 N N . ASP A 1 195 ? 16.151 9.095 -4.756 1.00 80.50 195 ASP A N 1
ATOM 1534 C CA . ASP A 1 195 ? 15.233 9.669 -5.736 1.00 80.50 195 ASP A CA 1
ATOM 1535 C C . ASP A 1 195 ? 13.853 8.988 -5.731 1.00 80.50 195 ASP A C 1
ATOM 1537 O O . ASP A 1 195 ? 12.839 9.635 -5.982 1.00 80.50 195 ASP A O 1
ATOM 1541 N N . GLU A 1 196 ? 13.798 7.696 -5.396 1.00 84.19 196 GLU A N 1
ATOM 1542 C CA . GLU A 1 196 ? 12.537 6.982 -5.179 1.00 84.19 196 GLU A CA 1
ATOM 1543 C C . GLU A 1 196 ? 11.865 7.352 -3.861 1.00 84.19 196 GLU A C 1
ATOM 1545 O O . GLU A 1 196 ? 10.636 7.318 -3.799 1.00 84.19 196 GLU A O 1
ATOM 1550 N N . LEU A 1 197 ? 12.658 7.662 -2.829 1.00 85.94 197 LEU A N 1
ATOM 1551 C CA . LEU A 1 197 ? 12.172 8.082 -1.514 1.00 85.94 197 LEU A CA 1
ATOM 1552 C C . LEU A 1 197 ? 11.646 9.520 -1.519 1.00 85.94 197 LEU A C 1
ATOM 1554 O O . LEU A 1 197 ? 10.740 9.838 -0.751 1.00 85.94 197 LEU A O 1
ATOM 1558 N N . ASP A 1 198 ? 12.185 10.380 -2.384 1.00 84.56 198 ASP A N 1
ATOM 1559 C CA . ASP A 1 198 ? 11.717 11.755 -2.518 1.00 84.56 198 ASP A CA 1
ATOM 1560 C C . ASP A 1 198 ? 10.250 11.806 -2.976 1.00 84.56 198 ASP A C 1
ATOM 1562 O O . ASP A 1 198 ? 9.887 11.327 -4.056 1.00 84.56 198 ASP A O 1
ATOM 1566 N N . ASN A 1 199 ? 9.399 12.404 -2.139 1.00 82.12 199 ASN A N 1
ATOM 1567 C CA . ASN A 1 199 ? 7.945 12.452 -2.295 1.00 82.12 199 ASN A CA 1
ATOM 1568 C C . ASN A 1 199 ? 7.267 11.066 -2.334 1.00 82.12 199 ASN A C 1
ATOM 1570 O O . ASN A 1 199 ? 6.181 10.916 -2.901 1.00 82.12 199 ASN A O 1
ATOM 1574 N N . ALA A 1 200 ? 7.887 10.044 -1.736 1.00 86.44 200 ALA A N 1
ATOM 1575 C CA . ALA A 1 200 ? 7.261 8.739 -1.553 1.00 86.44 200 ALA A CA 1
ATOM 1576 C C . ALA A 1 200 ? 6.206 8.781 -0.445 1.00 86.44 200 ALA A C 1
ATOM 1578 O O . ALA A 1 200 ? 6.358 9.477 0.552 1.00 86.44 200 ALA A O 1
ATOM 1579 N N . TYR A 1 201 ? 5.155 7.981 -0.574 1.00 86.44 201 TYR A N 1
ATOM 1580 C CA . TYR A 1 201 ? 4.182 7.779 0.489 1.00 86.44 201 TYR A CA 1
ATOM 1581 C C . TYR A 1 201 ? 4.584 6.597 1.356 1.00 86.44 201 TYR A C 1
ATOM 1583 O O . TYR A 1 201 ? 4.672 5.487 0.848 1.00 86.44 201 TYR A O 1
ATOM 1591 N N . LEU A 1 202 ? 4.737 6.800 2.658 1.00 88.56 202 LEU A N 1
ATOM 1592 C CA . LEU A 1 202 ? 4.903 5.729 3.635 1.00 88.56 202 LEU A CA 1
ATOM 1593 C C . LEU A 1 202 ? 3.616 5.565 4.434 1.00 88.56 202 LEU A C 1
ATOM 1595 O O . LEU A 1 202 ? 3.109 6.529 4.990 1.00 88.56 202 LEU A O 1
ATOM 1599 N N . THR A 1 203 ? 3.096 4.349 4.514 1.00 85.31 203 THR A N 1
ATOM 1600 C CA . THR A 1 203 ? 1.930 4.002 5.324 1.00 85.31 203 THR A CA 1
ATOM 1601 C C . THR A 1 203 ? 2.347 3.012 6.396 1.00 85.31 203 THR A C 1
ATOM 1603 O O . THR A 1 203 ? 2.763 1.903 6.067 1.00 85.31 203 THR A O 1
ATOM 1606 N N . THR A 1 204 ? 2.204 3.387 7.664 1.00 85.19 204 THR A N 1
ATOM 1607 C CA . THR A 1 204 ? 2.494 2.515 8.809 1.00 85.19 204 THR A CA 1
ATOM 1608 C C . THR A 1 204 ? 1.198 2.149 9.518 1.00 85.19 204 THR A C 1
ATOM 1610 O O . THR A 1 204 ? 0.379 3.017 9.831 1.00 85.19 204 THR A O 1
ATOM 1613 N N . ARG A 1 205 ? 1.013 0.862 9.810 1.00 81.81 205 ARG A N 1
ATOM 1614 C CA . ARG A 1 205 ? -0.118 0.357 10.598 1.00 81.81 205 ARG A CA 1
ATOM 1615 C C . ARG A 1 205 ? 0.324 -0.736 11.557 1.00 81.81 205 ARG A C 1
ATOM 1617 O O . ARG A 1 205 ? 1.209 -1.520 11.226 1.00 81.81 205 ARG A O 1
ATOM 1624 N N . LEU A 1 206 ? -0.334 -0.821 12.706 1.00 82.00 206 LEU A N 1
ATOM 1625 C CA . LEU A 1 206 ? -0.188 -1.955 13.616 1.00 82.00 206 LEU A CA 1
ATOM 1626 C C . LEU A 1 206 ? -0.761 -3.230 12.986 1.00 82.00 206 LEU A C 1
ATOM 1628 O O . LEU A 1 206 ? -1.689 -3.171 12.172 1.00 82.00 206 LEU A O 1
ATOM 1632 N N . LEU A 1 207 ? -0.198 -4.381 13.353 1.00 79.31 207 LEU A N 1
ATOM 1633 C CA . LEU A 1 207 ? -0.798 -5.674 13.029 1.00 79.31 207 LEU A CA 1
ATOM 1634 C C . LEU A 1 207 ? -2.073 -5.901 13.858 1.00 79.31 207 LEU A C 1
ATOM 1636 O O . LEU A 1 207 ? -2.293 -5.269 14.893 1.00 79.31 207 LEU A O 1
ATOM 1640 N N . ASP A 1 208 ? -2.934 -6.802 13.387 1.00 69.69 208 ASP A N 1
ATOM 1641 C CA . ASP A 1 208 ? -4.205 -7.100 14.048 1.00 69.69 208 ASP A CA 1
ATOM 1642 C C . ASP A 1 208 ? -3.943 -7.547 15.504 1.00 69.69 208 ASP A C 1
ATOM 1644 O O . ASP A 1 208 ? -3.199 -8.498 15.733 1.00 69.69 208 ASP A O 1
ATOM 1648 N N . GLN A 1 209 ? -4.557 -6.857 16.478 1.00 68.31 209 GLN A N 1
ATOM 1649 C CA . GLN A 1 209 ? -4.419 -7.112 17.929 1.00 68.31 209 GLN A CA 1
ATOM 1650 C C . GLN A 1 209 ? -3.011 -6.875 18.513 1.00 68.31 209 GLN A C 1
ATOM 1652 O O . GLN A 1 209 ? -2.709 -7.333 19.615 1.00 68.31 209 GLN A O 1
ATOM 1657 N N . SER A 1 210 ? -2.161 -6.139 17.797 1.00 74.62 210 SER A N 1
ATOM 1658 C CA . SER A 1 210 ? -0.797 -5.814 18.208 1.00 74.62 210 SER A CA 1
ATOM 1659 C C . SER A 1 210 ? -0.677 -4.387 18.754 1.00 74.62 210 SER A C 1
ATOM 1661 O O . SER A 1 210 ? -1.383 -3.477 18.320 1.00 74.62 210 SER A O 1
ATOM 1663 N N . THR A 1 211 ? 0.263 -4.184 19.682 1.00 71.31 211 THR A N 1
ATOM 1664 C CA . THR A 1 211 ? 0.670 -2.846 20.161 1.00 71.31 211 THR A CA 1
ATOM 1665 C C . THR A 1 211 ? 2.089 -2.449 19.750 1.00 71.31 211 THR A C 1
ATOM 1667 O O . THR A 1 211 ? 2.472 -1.299 19.952 1.00 71.31 211 THR A O 1
ATOM 1670 N N . LYS A 1 212 ? 2.872 -3.376 19.181 1.00 76.44 212 LYS A N 1
ATOM 1671 C CA . LYS A 1 212 ? 4.298 -3.173 18.864 1.00 76.44 212 LYS A CA 1
ATOM 1672 C C . LYS A 1 212 ? 4.705 -3.675 17.484 1.00 76.44 212 LYS A C 1
ATOM 1674 O O . LYS A 1 212 ? 5.637 -3.143 16.892 1.00 76.44 212 LYS A O 1
ATOM 1679 N N . SER A 1 213 ? 4.036 -4.700 16.980 1.00 83.44 213 SER A N 1
ATOM 1680 C CA . SER A 1 213 ? 4.256 -5.251 15.649 1.00 83.44 213 SER A CA 1
ATOM 1681 C C . SER A 1 213 ? 3.506 -4.430 14.608 1.00 83.44 213 SER A C 1
ATOM 1683 O O . SER A 1 213 ? 2.346 -4.047 14.788 1.00 83.44 213 SER A O 1
ATOM 1685 N N . PHE A 1 214 ? 4.165 -4.152 13.492 1.00 83.06 214 PHE A N 1
ATOM 1686 C CA . PHE A 1 214 ? 3.648 -3.232 12.491 1.00 83.06 214 PHE A CA 1
ATOM 1687 C C . PHE A 1 214 ? 3.981 -3.676 11.070 1.00 83.06 214 PHE A C 1
ATOM 1689 O O . PHE A 1 214 ? 4.880 -4.474 10.805 1.00 83.06 214 PHE A O 1
ATOM 1696 N N . LEU A 1 215 ? 3.229 -3.116 10.133 1.00 86.12 215 LEU A N 1
ATOM 1697 C CA . LEU A 1 215 ? 3.434 -3.234 8.705 1.00 86.12 215 LEU A CA 1
ATOM 1698 C C . LEU A 1 215 ? 3.631 -1.836 8.130 1.00 86.12 215 LEU A C 1
ATOM 1700 O O . LEU A 1 215 ? 2.837 -0.928 8.387 1.00 86.12 215 LEU A O 1
ATOM 1704 N N . GLN A 1 216 ? 4.681 -1.701 7.330 1.00 88.75 216 GLN A N 1
ATOM 1705 C CA . GLN A 1 216 ? 4.987 -0.509 6.561 1.00 88.75 216 GLN A CA 1
ATOM 1706 C C . GLN A 1 216 ? 4.850 -0.809 5.070 1.00 88.75 216 GLN A C 1
ATOM 1708 O O . GLN A 1 216 ? 5.387 -1.793 4.561 1.00 88.75 216 GLN A O 1
ATOM 1713 N N . GLU A 1 217 ? 4.129 0.051 4.366 1.00 90.00 217 GLU A N 1
ATOM 1714 C CA . GLU A 1 217 ? 4.018 0.048 2.911 1.00 90.00 217 GLU A CA 1
ATOM 1715 C C . GLU A 1 217 ? 4.500 1.385 2.374 1.00 90.00 217 GLU A C 1
ATOM 1717 O O . GLU A 1 217 ? 4.039 2.433 2.813 1.00 90.00 217 GLU A O 1
ATOM 1722 N N . LEU A 1 218 ? 5.423 1.349 1.422 1.00 91.12 218 LEU A N 1
ATOM 1723 C CA . LEU A 1 218 ? 5.974 2.536 0.791 1.00 91.12 218 LEU A CA 1
ATOM 1724 C C . LEU A 1 218 ? 5.623 2.537 -0.692 1.00 91.12 218 LEU A C 1
ATOM 1726 O O . LEU A 1 218 ? 5.913 1.574 -1.390 1.00 91.12 218 LEU A O 1
ATOM 1730 N N . GLU A 1 219 ? 5.008 3.610 -1.175 1.00 88.94 219 GLU A N 1
ATOM 1731 C CA . GLU A 1 219 ? 4.710 3.843 -2.586 1.00 88.94 219 GLU A CA 1
ATOM 1732 C C . GLU A 1 219 ? 5.548 5.016 -3.101 1.00 88.94 219 GLU A C 1
ATOM 1734 O O . GLU A 1 219 ? 5.391 6.148 -2.650 1.00 88.94 219 GLU A O 1
ATOM 1739 N N . THR A 1 220 ? 6.450 4.755 -4.045 1.00 86.69 220 THR A N 1
ATOM 1740 C CA . THR A 1 220 ? 7.288 5.801 -4.647 1.00 86.69 220 THR A CA 1
ATOM 1741 C C . THR A 1 220 ? 6.447 6.727 -5.526 1.00 86.69 220 THR A C 1
ATOM 1743 O O . THR A 1 220 ? 5.366 6.359 -5.990 1.00 86.69 220 THR A O 1
ATOM 1746 N N . ARG A 1 221 ? 6.974 7.905 -5.878 1.00 80.31 221 ARG A N 1
ATOM 1747 C CA . ARG A 1 221 ? 6.322 8.829 -6.833 1.00 80.31 221 ARG A CA 1
ATOM 1748 C C . ARG A 1 221 ? 6.032 8.218 -8.215 1.00 80.31 221 ARG A C 1
ATOM 1750 O O . ARG A 1 221 ? 5.268 8.773 -9.002 1.00 80.31 221 ARG A O 1
ATOM 1757 N N . HIS A 1 222 ? 6.680 7.098 -8.540 1.00 78.62 222 HIS A N 1
ATOM 1758 C CA . HIS A 1 222 ? 6.486 6.352 -9.783 1.00 78.62 222 HIS A CA 1
ATOM 1759 C C . HIS A 1 222 ? 5.502 5.180 -9.639 1.00 78.62 222 HIS A C 1
ATOM 1761 O O . HIS A 1 222 ? 5.279 4.467 -10.615 1.00 78.62 222 HIS A O 1
ATOM 1767 N N . GLY A 1 223 ? 4.896 4.998 -8.460 1.00 77.75 223 GLY A N 1
ATOM 1768 C CA . GLY A 1 223 ? 3.908 3.956 -8.174 1.00 77.75 223 GLY A CA 1
ATOM 1769 C C . GLY A 1 223 ? 4.507 2.592 -7.820 1.00 77.75 223 GLY A C 1
ATOM 1770 O O . GLY A 1 223 ? 3.776 1.601 -7.771 1.00 77.75 223 GLY A O 1
ATOM 1771 N N . VAL A 1 224 ? 5.820 2.513 -7.580 1.00 84.88 224 VAL A N 1
ATOM 1772 C CA . VAL A 1 224 ? 6.477 1.275 -7.131 1.00 84.88 224 VAL A CA 1
ATOM 1773 C C . VAL A 1 224 ? 6.171 1.072 -5.659 1.00 84.88 224 VAL A C 1
ATOM 1775 O O . VAL A 1 224 ? 6.307 2.015 -4.881 1.00 84.88 224 VAL A O 1
ATOM 1778 N N . ARG A 1 225 ? 5.764 -0.139 -5.270 1.00 87.88 225 ARG A N 1
ATOM 1779 C CA . ARG A 1 225 ? 5.386 -0.435 -3.891 1.00 87.88 225 ARG A CA 1
ATOM 1780 C C . ARG A 1 225 ? 6.378 -1.375 -3.236 1.00 87.88 225 ARG A C 1
ATOM 1782 O O . ARG A 1 225 ? 6.716 -2.434 -3.761 1.00 87.88 225 ARG A O 1
ATOM 1789 N N . TYR A 1 226 ? 6.783 -0.994 -2.041 1.00 89.62 226 TYR A N 1
ATOM 1790 C CA . TYR A 1 226 ? 7.612 -1.783 -1.159 1.00 89.62 226 TYR A CA 1
ATOM 1791 C C . TYR A 1 226 ? 6.830 -2.077 0.112 1.00 89.62 226 TYR A C 1
ATOM 1793 O O . TYR A 1 226 ? 6.008 -1.273 0.555 1.00 89.62 226 TYR A O 1
ATOM 1801 N N . ARG A 1 227 ? 7.077 -3.237 0.705 1.00 88.25 227 ARG A N 1
ATOM 1802 C CA . ARG A 1 227 ? 6.480 -3.638 1.969 1.00 88.25 227 ARG A CA 1
ATOM 1803 C C . ARG A 1 227 ? 7.562 -4.138 2.903 1.00 88.25 227 ARG A C 1
ATOM 1805 O O . ARG A 1 227 ? 8.475 -4.848 2.495 1.00 88.25 227 ARG A O 1
ATOM 1812 N N . ARG A 1 228 ? 7.411 -3.791 4.170 1.00 86.69 228 ARG A N 1
ATOM 1813 C CA . ARG A 1 228 ? 8.165 -4.345 5.281 1.00 86.69 228 ARG A CA 1
ATOM 1814 C C . ARG A 1 228 ? 7.182 -4.726 6.373 1.00 86.69 228 ARG A C 1
ATOM 1816 O O . ARG A 1 228 ? 6.226 -3.998 6.639 1.00 86.69 228 ARG A O 1
ATOM 1823 N N . VAL A 1 229 ? 7.413 -5.865 7.008 1.00 85.44 229 VAL A N 1
ATOM 1824 C CA . VAL A 1 229 ? 6.647 -6.287 8.179 1.00 85.44 229 VAL A CA 1
ATOM 1825 C C . VAL A 1 229 ? 7.626 -6.533 9.313 1.00 85.44 229 VAL A C 1
ATOM 1827 O O . VAL A 1 229 ? 8.674 -7.144 9.109 1.00 85.44 229 VAL A O 1
ATOM 1830 N N . PHE A 1 230 ? 7.299 -6.014 10.489 1.00 83.25 230 PHE A N 1
ATOM 1831 C CA . PHE A 1 230 ? 8.079 -6.201 11.697 1.00 83.25 230 PHE A CA 1
ATOM 1832 C C . PHE A 1 230 ? 7.205 -6.849 12.768 1.00 83.25 230 PHE A C 1
ATOM 1834 O O . PHE A 1 230 ? 6.175 -6.295 13.158 1.00 83.25 230 PHE A O 1
ATOM 1841 N N . LYS A 1 231 ? 7.637 -8.019 13.240 1.00 80.38 231 LYS A N 1
ATOM 1842 C CA . LYS A 1 231 ? 7.055 -8.717 14.384 1.00 80.38 231 LYS A CA 1
ATOM 1843 C C . LYS A 1 231 ? 7.945 -8.508 15.602 1.00 80.38 231 LYS A C 1
ATOM 1845 O O . LYS A 1 231 ? 9.113 -8.895 15.589 1.00 80.38 231 LYS A O 1
ATOM 1850 N N . HIS A 1 232 ? 7.399 -7.889 16.643 1.00 79.75 232 HIS A N 1
ATOM 1851 C CA . HIS A 1 232 ? 8.140 -7.659 17.875 1.00 79.75 232 HIS A CA 1
ATOM 1852 C C . HIS A 1 232 ? 8.241 -8.977 18.677 1.00 79.75 232 HIS A C 1
ATOM 1854 O O . HIS A 1 232 ? 7.219 -9.636 18.864 1.00 79.75 232 HIS A O 1
ATOM 1860 N N . PRO A 1 233 ? 9.422 -9.369 19.199 1.00 77.81 233 PRO A N 1
ATOM 1861 C CA . PRO A 1 233 ? 9.600 -10.647 19.906 1.00 77.81 233 PRO A CA 1
ATOM 1862 C C . PRO A 1 233 ? 8.644 -10.861 21.092 1.00 77.81 233 PRO A C 1
ATOM 1864 O O . PRO A 1 233 ? 8.151 -11.966 21.303 1.00 77.81 233 PRO A O 1
ATOM 1867 N N . ASP A 1 234 ? 8.360 -9.788 21.832 1.00 74.94 234 ASP A N 1
ATOM 1868 C CA . ASP A 1 234 ? 7.478 -9.810 23.012 1.00 74.94 234 ASP A CA 1
ATOM 1869 C C . ASP A 1 234 ? 5.975 -9.692 22.687 1.00 74.94 234 ASP A C 1
ATOM 1871 O O . ASP A 1 234 ? 5.151 -9.554 23.591 1.00 74.94 234 ASP A O 1
ATOM 1875 N N . ASP A 1 235 ? 5.598 -9.673 21.408 1.00 71.62 235 ASP A N 1
ATOM 1876 C CA . ASP A 1 235 ? 4.213 -9.489 20.979 1.00 71.62 235 ASP A CA 1
ATOM 1877 C C . ASP A 1 235 ? 3.568 -10.834 20.626 1.00 71.62 235 ASP A C 1
ATOM 1879 O O . ASP A 1 235 ? 3.557 -11.293 19.484 1.00 71.62 235 ASP A O 1
ATOM 1883 N N . HIS A 1 236 ? 3.077 -11.512 21.664 1.00 65.19 236 HIS A N 1
ATOM 1884 C CA . HIS A 1 236 ? 2.525 -12.866 21.570 1.00 65.19 236 HIS A CA 1
ATOM 1885 C C . HIS A 1 236 ? 1.059 -12.916 21.111 1.00 65.19 236 HIS A C 1
ATOM 1887 O O . HIS A 1 236 ? 0.505 -14.007 20.982 1.00 65.19 236 HIS A O 1
ATOM 1893 N N . THR A 1 237 ? 0.414 -11.763 20.904 1.00 60.19 237 THR A N 1
ATOM 1894 C CA . THR A 1 237 ? -1.001 -11.680 20.506 1.00 60.19 237 THR A CA 1
ATOM 1895 C C . THR A 1 237 ? -1.198 -11.529 19.002 1.00 60.19 237 THR A C 1
ATOM 1897 O O . THR A 1 237 ? -2.333 -11.632 18.535 1.00 60.19 237 THR A O 1
ATOM 1900 N N . ASP A 1 238 ? -0.127 -11.327 18.226 1.00 61.28 238 ASP A N 1
ATOM 1901 C CA . ASP A 1 238 ? -0.243 -11.234 16.773 1.00 61.28 238 ASP A CA 1
ATOM 1902 C C . ASP A 1 238 ? -0.580 -12.588 16.125 1.00 61.28 238 ASP A C 1
ATOM 1904 O O . ASP A 1 238 ? -0.109 -13.650 16.535 1.00 61.28 238 ASP A O 1
ATOM 1908 N N . ARG A 1 239 ? -1.394 -12.536 15.065 1.00 59.69 239 ARG A N 1
ATOM 1909 C CA . ARG A 1 239 ? -1.557 -13.632 14.089 1.00 59.69 239 ARG A CA 1
ATOM 1910 C C . ARG A 1 239 ? -0.884 -13.295 12.756 1.00 59.69 239 ARG A C 1
ATOM 1912 O O . ARG A 1 239 ? -1.328 -13.724 11.693 1.00 59.69 239 ARG A O 1
ATOM 1919 N N . GLY A 1 240 ? 0.161 -12.467 12.791 1.00 56.03 240 GLY A N 1
ATOM 1920 C CA . GLY A 1 240 ? 0.807 -11.921 11.596 1.00 56.03 240 GLY A CA 1
ATOM 1921 C C . GLY A 1 240 ? 1.407 -13.005 10.700 1.00 56.03 240 GLY A C 1
ATOM 1922 O O . GLY A 1 240 ? 1.324 -12.904 9.477 1.00 56.03 240 GLY A O 1
ATOM 1923 N N . GLU A 1 241 ? 1.928 -14.073 11.306 1.00 56.59 241 GLU A N 1
ATOM 1924 C CA . GLU A 1 241 ? 2.532 -15.223 10.615 1.00 56.59 241 GLU A CA 1
ATOM 1925 C C . GLU A 1 241 ? 1.548 -15.989 9.720 1.00 56.59 241 GLU A C 1
ATOM 1927 O O . GLU A 1 241 ? 1.948 -16.506 8.679 1.00 56.59 241 GLU A O 1
ATOM 1932 N N . GLU A 1 242 ? 0.257 -16.023 10.072 1.00 59.22 242 GLU A N 1
ATOM 1933 C CA . GLU A 1 242 ? -0.777 -16.686 9.264 1.00 59.22 242 GLU A CA 1
ATOM 1934 C C . GLU A 1 242 ? -1.079 -15.909 7.970 1.00 59.22 242 GLU A C 1
ATOM 1936 O O . GLU A 1 242 ? -1.498 -16.488 6.969 1.00 59.22 242 GLU A O 1
ATOM 1941 N N . LYS A 1 243 ? -0.865 -14.586 7.983 1.00 62.59 243 LYS A N 1
ATOM 1942 C CA . LYS A 1 243 ? -1.237 -13.660 6.900 1.00 62.59 243 LYS A CA 1
ATOM 1943 C C . LYS A 1 243 ? -0.047 -13.229 6.040 1.00 62.59 243 LYS A C 1
ATOM 1945 O O . LYS A 1 243 ? -0.234 -12.900 4.869 1.00 62.59 243 LYS A O 1
ATOM 1950 N N . TYR A 1 244 ? 1.160 -13.232 6.605 1.00 65.88 244 TYR A N 1
ATOM 1951 C CA . TYR A 1 244 ? 2.386 -12.785 5.947 1.00 65.88 244 TYR A CA 1
ATOM 1952 C C . TYR A 1 244 ? 3.488 -13.849 6.086 1.00 65.88 244 TYR A C 1
ATOM 1954 O O . TYR A 1 244 ? 4.238 -13.839 7.068 1.00 65.88 244 TYR A O 1
ATOM 1962 N N . PRO A 1 245 ? 3.615 -14.773 5.114 1.00 54.31 245 PRO A N 1
ATOM 1963 C CA . PRO A 1 245 ? 4.741 -15.700 5.086 1.00 54.31 245 PRO A CA 1
ATOM 1964 C C . PRO A 1 245 ? 6.057 -14.909 4.995 1.00 54.31 245 PRO A C 1
ATOM 1966 O O . PRO A 1 245 ? 6.137 -13.936 4.252 1.00 54.31 245 PRO A O 1
ATOM 1969 N N . ASN A 1 246 ? 7.081 -15.325 5.750 1.00 56.41 246 ASN A N 1
ATOM 1970 C CA . ASN A 1 246 ? 8.400 -14.671 5.875 1.00 56.41 246 ASN A CA 1
ATOM 1971 C C . ASN A 1 246 ? 8.454 -13.368 6.700 1.00 56.41 246 ASN A C 1
ATOM 1973 O O . ASN A 1 246 ? 9.369 -12.568 6.520 1.00 56.41 246 ASN A O 1
ATOM 1977 N N . ILE A 1 247 ? 7.562 -13.187 7.681 1.00 54.56 247 ILE A N 1
ATOM 1978 C CA . ILE A 1 247 ? 7.575 -12.030 8.604 1.00 54.56 247 ILE A CA 1
ATOM 1979 C C . ILE A 1 247 ? 8.919 -11.805 9.337 1.00 54.56 247 ILE A C 1
ATOM 1981 O O . ILE A 1 247 ? 9.216 -10.701 9.783 1.00 54.56 247 ILE A O 1
ATOM 1985 N N . ASN A 1 248 ? 9.761 -12.842 9.408 1.00 53.06 248 ASN A N 1
ATOM 1986 C CA . ASN A 1 248 ? 11.094 -12.814 10.014 1.00 53.06 248 ASN A CA 1
ATOM 1987 C C . ASN A 1 248 ? 12.176 -12.193 9.114 1.00 53.06 248 ASN A C 1
ATOM 1989 O O . ASN A 1 248 ? 13.324 -12.083 9.538 1.00 53.06 248 ASN A O 1
ATOM 1993 N N . ALA A 1 249 ? 11.860 -11.832 7.865 1.00 57.72 249 ALA A N 1
ATOM 1994 C CA . ALA A 1 249 ? 12.842 -11.278 6.936 1.00 57.72 249 ALA A CA 1
ATOM 1995 C C . ALA A 1 249 ? 13.260 -9.839 7.290 1.00 57.72 249 ALA A C 1
ATOM 1997 O O . ALA A 1 249 ? 14.297 -9.396 6.806 1.00 57.72 249 ALA A O 1
ATOM 1998 N N . TYR A 1 250 ? 12.499 -9.127 8.140 1.00 64.06 250 TYR A N 1
ATOM 1999 C CA . TYR A 1 250 ? 12.726 -7.762 8.666 1.00 64.06 250 TYR A CA 1
ATOM 2000 C C . TYR A 1 250 ? 13.043 -6.653 7.644 1.00 64.06 250 TYR A C 1
ATOM 2002 O O . TYR A 1 250 ? 13.124 -5.483 8.023 1.00 64.06 250 TYR A O 1
ATOM 2010 N N . GLY A 1 251 ? 13.243 -6.989 6.375 1.00 76.56 251 GLY A N 1
ATOM 2011 C CA . GLY A 1 251 ? 13.686 -6.114 5.309 1.00 76.56 251 GLY A CA 1
ATOM 2012 C C . GLY A 1 251 ? 12.535 -5.628 4.446 1.00 76.56 251 GLY A C 1
ATOM 2013 O O . GLY A 1 251 ? 11.409 -6.119 4.507 1.00 76.56 251 GLY A O 1
ATOM 2014 N N . TRP A 1 252 ? 12.848 -4.628 3.636 1.00 86.19 252 TRP A N 1
ATOM 2015 C CA . TRP A 1 252 ? 11.952 -4.140 2.603 1.00 86.19 252 TRP A CA 1
ATOM 2016 C C . TRP A 1 252 ? 11.972 -5.071 1.396 1.00 86.19 252 TRP A C 1
ATOM 2018 O O . TRP A 1 252 ? 13.031 -5.357 0.834 1.00 86.19 252 TRP A O 1
ATOM 2028 N N . GLU A 1 253 ? 10.787 -5.462 0.951 1.00 85.88 253 GLU A N 1
ATOM 2029 C CA . GLU A 1 253 ? 10.574 -6.253 -0.253 1.00 85.88 253 GLU A CA 1
ATOM 2030 C C . GLU A 1 253 ? 9.735 -5.450 -1.246 1.00 85.88 253 GLU A C 1
ATOM 2032 O O . GLU A 1 253 ? 8.745 -4.818 -0.877 1.00 85.88 253 GLU A O 1
ATOM 2037 N N . CYS A 1 254 ? 10.135 -5.442 -2.516 1.00 87.06 254 CYS A N 1
ATOM 2038 C CA . CYS A 1 254 ? 9.294 -4.892 -3.575 1.00 87.06 254 CYS A CA 1
ATOM 2039 C C . CYS A 1 254 ? 8.145 -5.866 -3.845 1.00 87.06 254 CYS A C 1
ATOM 2041 O O . CYS A 1 254 ? 8.370 -7.074 -3.895 1.00 87.06 254 CYS A O 1
ATOM 2043 N N . LEU A 1 255 ? 6.923 -5.361 -4.027 1.00 85.25 255 LEU A N 1
ATOM 2044 C CA . LEU A 1 255 ? 5.807 -6.237 -4.370 1.00 85.25 255 LEU A CA 1
ATOM 2045 C C . LEU A 1 255 ? 6.027 -6.850 -5.765 1.00 85.25 255 LEU A C 1
ATOM 2047 O O . LEU A 1 255 ? 6.547 -6.170 -6.654 1.00 85.25 255 LEU A O 1
ATOM 2051 N N . PRO A 1 256 ? 5.629 -8.114 -5.984 1.00 85.44 256 PRO A N 1
ATOM 2052 C CA . PRO A 1 256 ? 5.899 -8.816 -7.234 1.00 85.44 256 PRO A CA 1
ATOM 2053 C C . PRO A 1 256 ? 5.083 -8.246 -8.401 1.00 85.44 256 PRO A C 1
ATOM 2055 O O . PRO A 1 256 ? 3.987 -7.709 -8.220 1.00 85.44 256 PRO A O 1
ATOM 2058 N N . ASN A 1 257 ? 5.590 -8.432 -9.622 1.00 85.31 257 ASN A N 1
ATOM 2059 C CA . ASN A 1 257 ? 4.963 -8.035 -10.889 1.00 85.31 257 ASN A CA 1
ATOM 2060 C C . ASN A 1 257 ? 4.680 -6.530 -11.037 1.00 85.31 257 ASN A C 1
ATOM 2062 O O . ASN A 1 257 ? 3.732 -6.130 -11.716 1.00 85.31 257 ASN A O 1
ATOM 2066 N N . GLN A 1 258 ? 5.514 -5.684 -10.439 1.00 85.19 258 GLN A N 1
ATOM 2067 C CA . GLN A 1 258 ? 5.443 -4.236 -10.600 1.00 85.19 258 GLN A CA 1
ATOM 2068 C C . GLN A 1 258 ? 6.485 -3.745 -11.595 1.00 85.19 258 GLN A C 1
ATOM 2070 O O . GLN A 1 258 ? 7.625 -4.202 -11.586 1.00 85.19 258 GLN A O 1
ATOM 2075 N N . VAL A 1 259 ? 6.120 -2.774 -12.434 1.00 88.00 259 VAL A N 1
ATOM 2076 C CA . VAL A 1 259 ? 7.092 -2.079 -13.287 1.00 88.00 259 VAL A CA 1
ATOM 2077 C C . VAL A 1 259 ? 7.897 -1.121 -12.411 1.00 88.00 259 VAL A C 1
ATOM 2079 O O . VAL A 1 259 ? 7.417 -0.047 -12.057 1.00 88.00 259 VAL A O 1
ATOM 2082 N N . ILE A 1 260 ? 9.121 -1.514 -12.065 1.00 89.56 260 ILE A N 1
ATOM 2083 C CA . ILE A 1 260 ? 10.012 -0.743 -11.185 1.00 89.56 260 ILE A CA 1
ATOM 2084 C C . ILE A 1 260 ? 10.854 0.291 -11.942 1.00 89.56 260 ILE A C 1
ATOM 2086 O O . ILE A 1 260 ? 11.407 1.222 -11.360 1.00 89.56 260 ILE A O 1
ATOM 2090 N N . GLY A 1 261 ? 10.945 0.157 -13.263 1.00 89.50 261 GLY A N 1
ATOM 2091 C CA . GLY A 1 261 ? 11.577 1.147 -14.123 1.00 89.50 261 GLY A CA 1
ATOM 2092 C C . GLY A 1 261 ? 11.214 0.933 -15.578 1.00 89.50 261 GLY A C 1
ATOM 2093 O O . GLY A 1 261 ? 10.978 -0.192 -16.018 1.00 89.50 261 GLY A O 1
ATOM 2094 N N . SER A 1 262 ? 11.170 2.024 -16.333 1.00 91.69 262 SER A N 1
ATOM 2095 C CA . SER A 1 262 ? 10.876 1.978 -17.762 1.00 91.69 262 SER A CA 1
ATOM 2096 C C . SER A 1 262 ? 11.643 3.053 -18.512 1.00 91.69 262 SER A C 1
ATOM 2098 O O . SER A 1 262 ? 11.779 4.171 -18.015 1.00 91.69 262 SER A O 1
ATOM 2100 N N . CYS A 1 263 ? 12.088 2.744 -19.725 1.00 92.75 263 CYS A N 1
ATOM 2101 C CA . CYS A 1 263 ? 12.542 3.753 -20.673 1.00 92.75 263 CYS A CA 1
ATOM 2102 C C . CYS A 1 263 ? 12.092 3.421 -22.096 1.00 92.75 263 CYS A C 1
ATOM 2104 O O . CYS A 1 263 ? 11.886 2.258 -22.451 1.00 92.75 263 CYS A O 1
ATOM 2106 N N . LYS A 1 264 ? 11.941 4.457 -22.922 1.00 93.19 264 LYS A N 1
ATOM 2107 C CA . LYS A 1 264 ? 11.752 4.327 -24.365 1.00 93.19 264 LYS A CA 1
ATOM 2108 C C . LYS A 1 264 ? 13.109 4.426 -25.052 1.00 93.19 264 LYS A C 1
ATOM 2110 O O . LYS A 1 264 ? 13.873 5.350 -24.784 1.00 93.19 264 LYS A O 1
ATOM 2115 N N . ILE A 1 265 ? 13.382 3.521 -25.980 1.00 92.12 265 ILE A N 1
ATOM 2116 C CA . ILE A 1 265 ? 14.589 3.550 -26.804 1.00 92.12 265 ILE A CA 1
ATOM 2117 C C . ILE A 1 265 ? 14.175 3.644 -28.261 1.00 92.12 265 ILE A C 1
ATOM 2119 O O . ILE A 1 265 ? 13.417 2.816 -28.760 1.00 92.12 265 ILE A O 1
ATOM 2123 N N . ASP A 1 266 ? 14.704 4.656 -28.933 1.00 90.06 266 ASP A N 1
ATOM 2124 C CA . ASP A 1 266 ? 14.618 4.811 -30.375 1.00 90.06 266 ASP A CA 1
ATOM 2125 C C . ASP A 1 266 ? 15.924 4.282 -30.971 1.00 90.06 266 ASP A C 1
ATOM 2127 O O . ASP A 1 266 ? 16.972 4.931 -30.911 1.00 90.06 266 ASP A O 1
ATOM 2131 N N . ILE A 1 267 ? 15.868 3.053 -31.480 1.00 87.50 267 ILE A N 1
ATOM 2132 C CA . ILE A 1 267 ? 17.019 2.336 -32.020 1.00 87.50 267 ILE A CA 1
ATOM 2133 C C . ILE A 1 267 ? 17.198 2.744 -33.476 1.00 87.50 267 ILE A C 1
ATOM 2135 O O . ILE A 1 267 ? 16.331 2.499 -34.314 1.00 87.50 267 ILE A O 1
ATOM 2139 N N . ASN A 1 268 ? 18.333 3.366 -33.782 1.00 85.81 268 ASN A N 1
ATOM 2140 C CA . ASN A 1 268 ? 18.671 3.798 -35.132 1.00 85.81 268 ASN A CA 1
ATOM 2141 C C . ASN A 1 268 ? 19.452 2.693 -35.875 1.00 85.81 268 ASN A C 1
ATOM 2143 O O . ASN A 1 268 ? 20.272 2.026 -35.240 1.00 85.81 268 ASN A O 1
ATOM 2147 N N . PRO A 1 269 ? 19.294 2.539 -37.210 1.00 81.25 269 PRO A N 1
ATOM 2148 C CA . PRO A 1 269 ? 20.144 1.646 -38.008 1.00 81.25 269 PRO A CA 1
ATOM 2149 C C . PRO A 1 269 ? 21.645 1.885 -37.785 1.00 81.25 269 PRO A C 1
ATOM 2151 O O . PRO A 1 269 ? 22.439 0.951 -37.706 1.00 81.25 269 PRO A O 1
ATOM 2154 N N . TYR A 1 270 ? 22.036 3.148 -37.599 1.00 82.94 270 TYR A N 1
ATOM 2155 C CA . TYR A 1 270 ? 23.332 3.501 -37.038 1.00 82.94 270 TYR A CA 1
ATOM 2156 C C . TYR A 1 270 ? 23.229 3.464 -35.515 1.00 82.94 270 TYR A C 1
ATOM 2158 O O . TYR A 1 270 ? 22.887 4.469 -34.897 1.00 82.94 270 TYR A O 1
ATOM 2166 N N . VAL A 1 271 ? 23.539 2.315 -34.911 1.00 78.44 271 VAL A N 1
ATOM 2167 C CA . VAL A 1 271 ? 23.361 2.038 -33.470 1.00 78.44 271 VAL A CA 1
ATOM 2168 C C . VAL A 1 271 ? 23.906 3.157 -32.565 1.00 78.44 271 VAL A C 1
ATOM 2170 O O . VAL A 1 271 ? 23.274 3.494 -31.566 1.00 78.44 271 VAL A O 1
ATOM 2173 N N . SER A 1 272 ? 25.010 3.810 -32.951 1.00 81.69 272 SER A N 1
ATOM 2174 C CA . SER A 1 272 ? 25.611 4.961 -32.251 1.00 81.69 272 SER A CA 1
ATOM 2175 C C . SER A 1 272 ? 24.754 6.226 -32.177 1.00 81.69 272 SER A C 1
ATOM 2177 O O . SER A 1 272 ? 25.040 7.098 -31.363 1.00 81.69 272 SER A O 1
ATOM 2179 N N . LYS A 1 273 ? 23.713 6.334 -33.003 1.00 86.19 273 LYS A N 1
ATOM 2180 C CA . LYS A 1 273 ? 22.738 7.433 -33.012 1.00 86.19 273 LYS A CA 1
ATOM 2181 C C . LYS A 1 273 ? 21.434 7.077 -32.297 1.00 86.19 273 LYS A C 1
ATOM 2183 O O . LYS A 1 273 ? 20.480 7.846 -32.378 1.00 86.19 273 LYS A O 1
ATOM 2188 N N . SER A 1 274 ? 21.360 5.910 -31.661 1.00 88.69 274 SER A N 1
ATOM 2189 C CA . SER A 1 274 ? 20.179 5.516 -30.891 1.00 88.69 274 SER A CA 1
ATOM 2190 C C . SER A 1 274 ? 20.020 6.422 -29.675 1.00 88.69 274 SER A C 1
ATOM 2192 O O . SER A 1 274 ? 21.007 6.828 -29.060 1.00 88.69 274 SER A O 1
ATOM 2194 N N . THR A 1 275 ? 18.780 6.733 -29.318 1.00 91.62 275 THR A N 1
ATOM 2195 C CA . THR A 1 275 ? 18.475 7.666 -28.228 1.00 91.62 275 THR A CA 1
ATOM 2196 C C . THR A 1 275 ? 17.544 7.032 -27.213 1.00 91.62 275 THR A C 1
ATOM 2198 O O . THR A 1 275 ? 16.649 6.269 -27.569 1.00 91.62 275 THR A O 1
ATOM 2201 N N . VAL A 1 276 ? 17.726 7.391 -25.945 1.00 93.19 276 VAL A N 1
ATOM 2202 C CA . VAL A 1 276 ? 16.835 7.004 -24.851 1.00 93.19 276 VAL A CA 1
ATOM 2203 C C . VAL A 1 276 ? 15.984 8.202 -24.434 1.00 93.19 276 VAL A C 1
ATOM 2205 O O . VAL A 1 276 ? 16.470 9.326 -24.324 1.00 93.19 276 VAL A O 1
ATOM 2208 N N . SER A 1 277 ? 14.698 7.970 -24.214 1.00 91.25 277 SER A N 1
ATOM 2209 C CA . SER A 1 277 ? 13.727 8.964 -23.764 1.00 91.25 277 SER A CA 1
ATOM 2210 C C . SER A 1 277 ? 12.752 8.338 -22.763 1.00 91.25 277 SER A C 1
ATOM 2212 O O . SER A 1 277 ? 12.763 7.129 -22.545 1.00 91.25 277 SER A O 1
ATOM 2214 N N . TRP A 1 278 ? 11.923 9.162 -22.116 1.00 87.50 278 TRP A N 1
ATOM 2215 C CA . TRP A 1 278 ? 10.891 8.718 -21.168 1.00 87.50 278 TRP A CA 1
ATOM 2216 C C . TRP A 1 278 ? 11.398 7.763 -20.072 1.00 87.50 278 TRP A C 1
ATOM 2218 O O . TRP A 1 278 ? 10.880 6.668 -19.872 1.00 87.50 278 TRP A O 1
ATOM 2228 N N . GLN A 1 279 ? 12.449 8.192 -19.383 1.00 90.06 279 GLN A N 1
ATOM 2229 C CA . GLN A 1 279 ? 13.130 7.433 -18.340 1.00 90.06 279 GLN A CA 1
ATOM 2230 C C . GLN A 1 279 ? 12.410 7.578 -16.993 1.00 90.06 279 GLN A C 1
ATOM 2232 O O . GLN A 1 279 ? 12.058 8.694 -16.607 1.00 90.06 279 GLN A O 1
ATOM 2237 N N . LYS A 1 280 ? 12.168 6.465 -16.290 1.00 86.62 280 LYS A N 1
ATOM 2238 C CA . LYS A 1 280 ? 11.460 6.428 -14.997 1.00 86.62 280 LYS A CA 1
ATOM 2239 C C . LYS A 1 280 ? 11.994 5.342 -14.063 1.00 86.62 280 LYS A C 1
ATOM 2241 O O . LYS A 1 280 ? 12.447 4.293 -14.532 1.00 86.62 280 LYS A O 1
ATOM 2246 N N . GLY A 1 281 ? 11.827 5.561 -12.757 1.00 84.38 281 GLY A N 1
ATOM 2247 C CA . GLY A 1 281 ? 12.137 4.583 -11.709 1.00 84.38 281 GLY A CA 1
ATOM 2248 C C . GLY A 1 281 ? 13.614 4.203 -11.713 1.00 84.38 281 GLY A C 1
ATOM 2249 O O . GLY A 1 281 ? 14.471 5.053 -11.947 1.00 84.38 281 GLY A O 1
ATOM 2250 N N . VAL A 1 282 ? 13.921 2.910 -11.578 1.00 86.25 282 VAL A N 1
ATOM 2251 C CA . VAL A 1 282 ? 15.317 2.419 -11.592 1.00 86.25 282 VAL A CA 1
ATOM 2252 C C . VAL A 1 282 ? 16.074 2.724 -12.899 1.00 86.25 282 VAL A C 1
ATOM 2254 O O . VAL A 1 282 ? 17.291 2.569 -12.966 1.00 86.25 282 VAL A O 1
ATOM 2257 N N . LEU A 1 283 ? 15.369 3.184 -13.943 1.00 88.06 283 LEU A N 1
ATOM 2258 C CA . LEU A 1 283 ? 15.923 3.578 -15.238 1.00 88.06 283 LEU A CA 1
ATOM 2259 C C . LEU A 1 283 ? 15.970 5.105 -15.467 1.00 88.06 283 LEU A C 1
ATOM 2261 O O . LEU A 1 283 ? 16.128 5.523 -16.610 1.00 88.06 283 LEU A O 1
ATOM 2265 N N . GLN A 1 284 ? 15.836 5.945 -14.433 1.00 83.12 284 GLN A N 1
ATOM 2266 C CA . GLN A 1 284 ? 15.688 7.409 -14.559 1.00 83.12 284 GLN A CA 1
ATOM 2267 C C . GLN A 1 284 ? 16.912 8.172 -15.124 1.00 83.12 284 GLN A C 1
ATOM 2269 O O . GLN A 1 284 ? 16.760 9.292 -15.610 1.00 83.12 284 GLN A O 1
ATOM 2274 N N . SER A 1 285 ? 18.097 7.559 -15.125 1.00 84.12 285 SER A N 1
ATOM 2275 C CA . SER A 1 285 ? 19.345 8.160 -15.632 1.00 84.12 285 SER A CA 1
ATOM 2276 C C . SER A 1 285 ? 20.156 7.162 -16.460 1.00 84.12 285 SER A C 1
ATOM 2278 O O . SER A 1 285 ? 21.368 7.016 -16.297 1.00 84.12 285 SER A O 1
ATOM 2280 N N . VAL A 1 286 ? 19.471 6.412 -17.320 1.00 89.31 286 VAL A N 1
ATOM 2281 C CA . VAL A 1 286 ? 20.093 5.445 -18.220 1.00 89.31 286 VAL A CA 1
ATOM 2282 C C . VAL A 1 286 ? 20.902 6.163 -19.288 1.00 89.31 286 VAL A C 1
ATOM 2284 O O . VAL A 1 286 ? 20.424 7.047 -19.999 1.00 89.31 286 VAL A O 1
ATOM 2287 N N . THR A 1 287 ? 22.137 5.705 -19.448 1.00 90.06 287 THR A N 1
ATOM 2288 C CA . THR A 1 287 ? 22.984 6.040 -20.589 1.00 90.06 287 THR A CA 1
ATOM 2289 C C . THR A 1 287 ? 23.027 4.867 -21.553 1.00 90.06 287 THR A C 1
ATOM 2291 O O . THR A 1 287 ? 23.019 3.706 -21.141 1.00 90.06 287 THR A O 1
ATOM 2294 N N . LEU A 1 288 ? 23.042 5.178 -22.845 1.00 90.94 288 LEU A N 1
ATOM 2295 C CA . LEU A 1 288 ? 23.022 4.189 -23.908 1.00 90.94 288 LEU A CA 1
ATOM 2296 C C . LEU A 1 288 ? 24.381 4.180 -24.609 1.00 90.94 288 LEU A C 1
ATOM 2298 O O . LEU A 1 288 ? 24.804 5.207 -25.139 1.00 90.94 288 LEU A O 1
ATOM 2302 N N . THR A 1 289 ? 25.057 3.034 -24.629 1.00 89.62 289 THR A N 1
ATOM 2303 C CA . THR A 1 289 ? 26.336 2.871 -25.329 1.00 89.62 289 THR A CA 1
ATOM 2304 C C . THR A 1 289 ? 26.265 1.720 -26.334 1.00 89.62 289 THR A C 1
ATOM 2306 O O . THR A 1 289 ? 25.789 0.634 -26.001 1.00 89.62 289 THR A O 1
ATOM 2309 N N . PRO A 1 290 ? 26.720 1.912 -27.585 1.00 86.06 290 PRO A N 1
ATOM 2310 C CA . PRO A 1 290 ? 26.864 0.806 -28.526 1.00 86.06 290 PRO A CA 1
ATOM 2311 C C . PRO A 1 290 ? 27.875 -0.211 -28.000 1.00 86.06 290 PRO A C 1
ATOM 2313 O O . PRO A 1 290 ? 28.991 0.159 -27.632 1.00 86.06 290 PRO A O 1
ATOM 2316 N N . GLN A 1 291 ? 27.506 -1.491 -27.994 1.00 83.06 291 GLN A N 1
ATOM 2317 C CA . GLN A 1 291 ? 28.391 -2.568 -27.563 1.00 83.06 291 GLN A CA 1
ATOM 2318 C C . GLN A 1 291 ? 28.208 -3.797 -28.456 1.00 83.06 291 GLN A C 1
ATOM 2320 O O . GLN A 1 291 ? 27.176 -4.469 -28.417 1.00 83.06 291 GLN A O 1
ATOM 2325 N N . GLY A 1 292 ? 29.232 -4.108 -29.256 1.00 80.38 292 GLY A N 1
ATOM 2326 C CA . GLY A 1 292 ? 29.189 -5.225 -30.202 1.00 80.38 292 GLY A CA 1
ATOM 2327 C C . GLY A 1 292 ? 27.987 -5.126 -31.149 1.00 80.38 292 GLY A C 1
ATOM 2328 O O . GLY A 1 292 ? 27.765 -4.089 -31.770 1.00 80.38 292 GLY A O 1
ATOM 2329 N N . SER A 1 293 ? 27.198 -6.198 -31.232 1.00 76.56 293 SER A N 1
ATOM 2330 C CA . SER A 1 293 ? 25.948 -6.276 -32.000 1.00 76.56 293 SER A CA 1
ATOM 2331 C C . SER A 1 293 ? 24.728 -5.819 -31.183 1.00 76.56 293 SER A C 1
ATOM 2333 O O . SER A 1 293 ? 23.711 -6.505 -31.149 1.00 76.56 293 SER A O 1
ATOM 2335 N N . GLY A 1 294 ? 24.834 -4.730 -30.424 1.00 84.31 294 GLY A N 1
ATOM 2336 C CA . GLY A 1 294 ? 23.757 -4.333 -29.523 1.00 84.31 294 GLY A CA 1
ATOM 2337 C C . GLY A 1 294 ? 23.971 -3.005 -28.814 1.00 84.31 294 GLY A C 1
ATOM 2338 O O . GLY A 1 294 ? 24.867 -2.221 -29.140 1.00 84.31 294 GLY A O 1
ATOM 2339 N N . LEU A 1 295 ? 23.114 -2.769 -27.826 1.00 87.00 295 LEU A N 1
ATOM 2340 C CA . LEU A 1 295 ? 23.104 -1.586 -26.979 1.00 87.00 295 LEU A CA 1
ATOM 2341 C C . LEU A 1 295 ? 23.250 -1.995 -25.517 1.00 87.00 295 LEU A C 1
ATOM 2343 O O . LEU A 1 295 ? 22.544 -2.879 -25.034 1.00 87.00 295 LEU A O 1
ATOM 2347 N N . LEU A 1 296 ? 24.137 -1.313 -24.806 1.00 89.19 296 LEU A N 1
ATOM 2348 C CA . LEU A 1 296 ? 24.270 -1.412 -23.364 1.00 89.19 296 LEU A CA 1
ATOM 2349 C C . LEU A 1 296 ? 23.544 -0.233 -22.720 1.00 89.19 296 LEU A C 1
ATOM 2351 O O . LEU A 1 296 ? 23.875 0.929 -22.958 1.00 89.19 296 LEU A O 1
ATOM 2355 N N . LEU A 1 297 ? 22.560 -0.541 -21.884 1.00 90.25 297 LEU A N 1
ATOM 2356 C CA . LEU A 1 297 ? 21.906 0.419 -21.010 1.00 90.25 297 LEU A CA 1
ATOM 2357 C C . LEU A 1 297 ? 22.652 0.404 -19.683 1.00 90.25 297 LEU A C 1
ATOM 2359 O O . LEU A 1 297 ? 22.679 -0.615 -18.993 1.00 90.25 297 LEU A O 1
ATOM 2363 N N . SER A 1 298 ? 23.241 1.533 -19.318 1.00 89.19 298 SER A N 1
ATOM 2364 C CA . SER A 1 298 ? 23.919 1.704 -18.035 1.00 89.19 298 SER A CA 1
ATOM 2365 C C . SER A 1 298 ? 23.086 2.614 -17.143 1.00 89.19 298 SER A C 1
ATOM 2367 O O . SER A 1 298 ? 22.984 3.812 -17.409 1.00 89.19 298 SER A O 1
ATOM 2369 N N . ALA A 1 299 ? 22.484 2.028 -16.111 1.00 86.44 299 ALA A N 1
ATOM 2370 C CA . ALA A 1 299 ? 21.702 2.712 -15.088 1.00 86.44 299 ALA A CA 1
ATOM 2371 C C . ALA A 1 299 ? 22.564 3.028 -13.850 1.00 86.44 299 ALA A C 1
ATOM 2373 O O . ALA A 1 299 ? 23.745 2.669 -13.777 1.00 86.44 299 ALA A O 1
ATOM 2374 N N . ALA A 1 300 ? 21.974 3.708 -12.866 1.00 82.56 300 ALA A N 1
ATOM 2375 C CA . ALA A 1 300 ? 22.550 3.791 -11.528 1.00 82.56 300 ALA A CA 1
ATOM 2376 C C . ALA A 1 300 ? 22.524 2.408 -10.858 1.00 82.56 300 ALA A C 1
ATOM 2378 O O . ALA A 1 300 ? 21.690 1.566 -11.195 1.00 82.56 300 ALA A O 1
ATOM 2379 N N . GLN A 1 301 ? 23.440 2.168 -9.918 1.00 81.75 301 GLN A N 1
ATOM 2380 C CA . GLN A 1 301 ? 23.438 0.915 -9.171 1.00 81.75 301 GLN A CA 1
ATOM 2381 C C . GLN A 1 301 ? 22.158 0.816 -8.336 1.00 81.75 301 GLN A C 1
ATOM 2383 O O . GLN A 1 301 ? 21.883 1.715 -7.543 1.00 81.75 301 GLN A O 1
ATOM 2388 N N . HIS A 1 302 ? 21.401 -0.268 -8.500 1.00 83.44 302 HIS A N 1
ATOM 2389 C CA . HIS A 1 302 ? 20.142 -0.457 -7.786 1.00 83.44 302 HIS A CA 1
ATOM 2390 C C . HIS A 1 302 ? 19.966 -1.906 -7.293 1.00 83.44 302 HIS A C 1
ATOM 2392 O O . HIS A 1 302 ? 20.120 -2.831 -8.093 1.00 83.44 302 HIS A O 1
ATOM 2398 N N . PRO A 1 303 ? 19.593 -2.147 -6.019 1.00 80.75 303 PRO A N 1
ATOM 2399 C CA . PRO A 1 303 ? 19.438 -3.497 -5.461 1.00 80.75 303 PRO A CA 1
ATOM 2400 C C . PRO A 1 303 ? 18.393 -4.375 -6.156 1.00 80.75 303 PRO A C 1
ATOM 2402 O O . PRO A 1 303 ? 18.471 -5.596 -6.051 1.00 80.75 303 PRO A O 1
ATOM 2405 N N . MET A 1 304 ? 17.414 -3.767 -6.834 1.00 82.88 304 MET A N 1
ATOM 2406 C CA . MET A 1 304 ? 16.401 -4.480 -7.630 1.00 82.88 304 MET A CA 1
ATOM 2407 C C . MET A 1 304 ? 16.856 -4.824 -9.057 1.00 82.88 304 MET A C 1
ATOM 2409 O O . MET A 1 304 ? 16.161 -5.555 -9.751 1.00 82.88 304 MET A O 1
ATOM 2413 N N . MET A 1 305 ? 18.008 -4.324 -9.512 1.00 80.38 305 MET A N 1
ATOM 2414 C CA . MET A 1 305 ? 18.568 -4.636 -10.836 1.00 80.38 305 MET A CA 1
ATOM 2415 C C . MET A 1 305 ? 19.378 -5.947 -10.792 1.00 80.38 305 MET A C 1
ATOM 2417 O O . MET A 1 305 ? 20.536 -5.999 -11.206 1.00 80.38 305 MET A O 1
ATOM 2421 N N . ASP A 1 306 ? 18.764 -7.000 -10.252 1.00 81.69 306 ASP A N 1
ATOM 2422 C CA . ASP A 1 306 ? 19.333 -8.340 -10.075 1.00 81.69 306 ASP A CA 1
ATOM 2423 C C . ASP A 1 306 ? 18.430 -9.377 -10.757 1.00 81.69 306 ASP A C 1
ATOM 2425 O O . ASP A 1 306 ? 17.205 -9.293 -10.654 1.00 81.69 306 ASP A O 1
ATOM 2429 N N . VAL A 1 307 ? 19.030 -10.373 -11.415 1.00 81.00 307 VAL A N 1
ATOM 2430 C CA . VAL A 1 307 ? 18.321 -11.446 -12.142 1.00 81.00 307 VAL A CA 1
ATOM 2431 C C . VAL A 1 307 ? 17.358 -12.221 -11.233 1.00 81.00 307 VAL A C 1
ATOM 2433 O O . VAL A 1 307 ? 16.330 -12.708 -11.692 1.00 81.00 307 VAL A O 1
ATOM 2436 N N . ASN A 1 308 ? 17.669 -12.328 -9.940 1.00 83.44 308 ASN A N 1
ATOM 2437 C CA . ASN A 1 308 ? 16.842 -13.039 -8.967 1.00 83.44 308 ASN A CA 1
ATOM 2438 C C . ASN A 1 308 ? 15.686 -12.188 -8.421 1.00 83.44 308 ASN A C 1
ATOM 2440 O O . ASN A 1 308 ? 14.804 -12.727 -7.761 1.00 83.44 308 ASN A O 1
ATOM 2444 N N . LYS A 1 309 ? 15.694 -10.869 -8.657 1.00 84.31 309 LYS A N 1
ATOM 2445 C CA . LYS A 1 309 ? 14.707 -9.919 -8.111 1.00 84.31 309 LYS A CA 1
ATOM 2446 C C . LYS A 1 309 ? 13.860 -9.236 -9.175 1.00 84.31 309 LYS A C 1
ATOM 2448 O O . LYS A 1 309 ? 12.797 -8.708 -8.856 1.00 84.31 309 LYS A O 1
ATOM 2453 N N . ALA A 1 310 ? 14.329 -9.209 -10.417 1.00 88.00 310 ALA A N 1
ATOM 2454 C CA . ALA A 1 310 ? 13.625 -8.578 -11.513 1.00 88.00 310 ALA A CA 1
ATOM 2455 C C . ALA A 1 310 ? 13.844 -9.306 -12.840 1.00 88.00 310 ALA A C 1
ATOM 2457 O O . ALA A 1 310 ? 14.867 -9.945 -13.081 1.00 88.00 310 ALA A O 1
ATOM 2458 N N . ARG A 1 311 ? 12.883 -9.135 -13.745 1.00 88.62 311 ARG A N 1
ATOM 2459 C CA . ARG A 1 311 ? 12.971 -9.537 -15.150 1.00 88.62 311 ARG A CA 1
ATOM 2460 C C . ARG A 1 311 ? 12.868 -8.329 -16.069 1.00 88.62 311 ARG A C 1
ATOM 2462 O O . ARG A 1 311 ? 12.312 -7.295 -15.707 1.00 88.62 311 ARG A O 1
ATOM 2469 N N . ILE A 1 312 ? 13.381 -8.485 -17.284 1.00 89.31 312 ILE A N 1
ATOM 2470 C CA . ILE A 1 312 ? 13.347 -7.451 -18.320 1.00 89.31 312 ILE A CA 1
ATOM 2471 C C . ILE A 1 312 ? 12.291 -7.832 -19.352 1.00 89.31 312 ILE A C 1
ATOM 2473 O O . ILE A 1 312 ? 12.319 -8.934 -19.911 1.00 89.31 312 ILE A O 1
ATOM 2477 N N . GLU A 1 313 ? 11.397 -6.900 -19.648 1.00 87.81 313 GLU A N 1
ATOM 2478 C CA . GLU A 1 313 ? 10.399 -7.013 -20.705 1.00 87.81 313 GLU A CA 1
ATOM 2479 C C . GLU A 1 313 ? 10.611 -5.921 -21.755 1.00 87.81 313 GLU A C 1
ATOM 2481 O O . GLU A 1 313 ? 10.985 -4.790 -21.444 1.00 87.81 313 GLU A O 1
ATOM 2486 N N . ILE A 1 314 ? 10.404 -6.283 -23.022 1.00 87.25 314 ILE A N 1
ATOM 2487 C CA . ILE A 1 314 ? 10.555 -5.378 -24.162 1.00 87.25 314 ILE A CA 1
ATOM 2488 C C . ILE A 1 314 ? 9.233 -5.348 -24.913 1.00 87.25 314 ILE A C 1
ATOM 2490 O O . ILE A 1 314 ? 8.750 -6.385 -25.367 1.00 87.25 314 ILE A O 1
ATOM 2494 N N . SER A 1 315 ? 8.676 -4.152 -25.068 1.00 85.56 315 SER A N 1
ATOM 2495 C CA . SER A 1 315 ? 7.458 -3.902 -25.838 1.00 85.56 315 SER A CA 1
ATOM 2496 C C . SER A 1 315 ? 7.770 -3.041 -27.056 1.00 85.56 315 SER A C 1
ATOM 2498 O O . SER A 1 315 ? 8.533 -2.085 -26.968 1.00 85.56 315 SER A O 1
ATOM 2500 N N . PHE A 1 316 ? 7.169 -3.350 -28.201 1.00 81.88 316 PHE A N 1
ATOM 2501 C CA . PHE A 1 316 ? 7.363 -2.593 -29.440 1.00 81.88 316 PHE A CA 1
ATOM 2502 C C . PHE A 1 316 ? 6.222 -1.596 -29.615 1.00 81.88 316 PHE A C 1
ATOM 2504 O O . PHE A 1 316 ? 5.057 -1.957 -29.470 1.00 81.88 316 PHE A O 1
ATOM 2511 N N . LEU A 1 317 ? 6.547 -0.347 -29.948 1.00 74.88 317 LEU A N 1
ATOM 2512 C CA . LEU A 1 317 ? 5.563 0.733 -30.084 1.00 74.88 317 LEU A CA 1
ATOM 2513 C C . LEU A 1 317 ? 4.891 0.797 -31.472 1.00 74.88 317 LEU A C 1
ATOM 2515 O O . LEU A 1 317 ? 4.125 1.722 -31.727 1.00 74.88 317 LEU A O 1
ATOM 2519 N N . HIS A 1 318 ? 5.163 -0.143 -32.386 1.00 66.50 318 HIS A N 1
ATOM 2520 C CA . HIS A 1 318 ? 4.625 -0.124 -33.755 1.00 66.50 318 HIS A CA 1
ATOM 2521 C C . HIS A 1 318 ? 3.837 -1.390 -34.141 1.00 66.50 318 HIS A C 1
ATOM 2523 O O . HIS A 1 318 ? 4.262 -2.514 -33.885 1.00 66.50 318 HIS A O 1
ATOM 2529 N N . HIS A 1 319 ? 2.698 -1.179 -34.819 1.00 46.62 319 HIS A N 1
ATOM 2530 C CA . HIS A 1 319 ? 1.735 -2.176 -35.325 1.00 46.62 319 HIS A CA 1
ATOM 2531 C C . HIS A 1 319 ? 1.835 -2.408 -36.847 1.00 46.62 319 HIS A C 1
ATOM 2533 O O . HIS A 1 319 ? 0.831 -2.464 -37.552 1.00 46.62 319 HIS A O 1
ATOM 2539 N N . GLY A 1 320 ? 3.038 -2.537 -37.397 1.00 46.75 320 GLY A N 1
ATOM 2540 C CA . GLY A 1 320 ? 3.193 -2.861 -38.816 1.00 46.75 320 GLY A CA 1
ATOM 2541 C C . GLY A 1 320 ? 4.490 -3.599 -39.055 1.00 46.75 320 GLY A C 1
ATOM 2542 O O . GLY A 1 320 ? 5.500 -3.160 -38.516 1.00 46.75 320 GLY A O 1
ATOM 2543 N N . TYR A 1 321 ? 4.427 -4.691 -39.833 1.00 45.47 321 TYR A N 1
ATOM 2544 C CA . TYR A 1 321 ? 5.519 -5.592 -40.236 1.00 45.47 321 TYR A CA 1
ATOM 2545 C C . TYR A 1 321 ? 6.909 -4.930 -40.168 1.00 45.47 321 TYR A C 1
ATOM 2547 O O . TYR A 1 321 ? 7.402 -4.369 -41.145 1.00 45.47 321 TYR A O 1
ATOM 2555 N N . GLY A 1 322 ? 7.502 -4.933 -38.975 1.00 53.28 322 GLY A N 1
ATOM 2556 C CA . GLY A 1 322 ? 8.862 -4.484 -38.714 1.00 53.28 322 GLY A CA 1
ATOM 2557 C C . GLY A 1 322 ? 9.810 -5.668 -38.837 1.00 53.28 322 GLY A C 1
ATOM 2558 O O . GLY A 1 322 ? 9.390 -6.819 -38.739 1.00 53.28 322 GLY A O 1
ATOM 2559 N N . THR A 1 323 ? 11.091 -5.400 -39.066 1.00 58.84 323 THR A N 1
ATOM 2560 C CA . THR A 1 323 ? 12.115 -6.446 -39.225 1.00 58.84 323 THR A CA 1
ATOM 2561 C C . THR A 1 323 ? 12.614 -7.017 -37.897 1.00 58.84 323 THR A C 1
ATOM 2563 O O . THR A 1 323 ? 13.242 -8.077 -37.877 1.00 58.84 323 THR A O 1
ATOM 2566 N N . LEU A 1 324 ? 12.334 -6.336 -36.784 1.00 57.44 324 LEU A N 1
ATOM 2567 C CA . LEU A 1 324 ? 12.697 -6.770 -35.442 1.00 57.44 324 LEU A CA 1
ATOM 2568 C C . LEU A 1 324 ? 11.450 -7.203 -34.665 1.00 57.44 324 LEU A C 1
ATOM 2570 O O . LEU A 1 324 ? 10.524 -6.422 -34.465 1.00 57.44 324 LEU A O 1
ATOM 2574 N N . HIS A 1 325 ? 11.451 -8.455 -34.210 1.00 62.41 325 HIS A N 1
ATOM 2575 C CA . HIS A 1 325 ? 10.438 -9.015 -33.319 1.00 62.41 325 HIS A CA 1
ATOM 2576 C C . HIS A 1 325 ? 11.022 -9.187 -31.913 1.00 62.41 325 HIS A C 1
ATOM 2578 O O . HIS A 1 325 ? 12.239 -9.243 -31.746 1.00 62.41 325 HIS A O 1
ATOM 2584 N N . ALA A 1 326 ? 10.170 -9.343 -30.896 1.00 60.25 326 ALA A N 1
ATOM 2585 C CA . ALA A 1 326 ? 10.617 -9.568 -29.516 1.00 60.25 326 ALA A CA 1
ATOM 2586 C C . ALA A 1 326 ? 11.563 -10.773 -29.368 1.00 60.25 326 ALA A C 1
ATOM 2588 O O . ALA A 1 326 ? 12.502 -10.722 -28.580 1.00 60.25 326 ALA A O 1
ATOM 2589 N N . ALA A 1 327 ? 11.371 -11.819 -30.178 1.00 58.28 327 ALA A N 1
ATOM 2590 C CA . ALA A 1 327 ? 12.245 -12.992 -30.217 1.00 58.28 327 ALA A CA 1
ATOM 2591 C C . ALA A 1 327 ? 13.649 -12.709 -30.791 1.00 58.28 327 ALA A C 1
ATOM 2593 O O . ALA A 1 327 ? 14.563 -13.502 -30.589 1.00 58.28 327 ALA A O 1
ATOM 2594 N N . THR A 1 328 ? 13.833 -11.593 -31.503 1.00 63.12 328 THR A N 1
ATOM 2595 C CA . THR A 1 328 ? 15.119 -11.184 -32.088 1.00 63.12 328 THR A CA 1
ATOM 2596 C C . THR A 1 328 ? 16.031 -10.503 -31.062 1.00 63.12 328 THR A C 1
ATOM 2598 O O . THR A 1 328 ? 17.217 -10.327 -31.334 1.00 63.12 328 THR A O 1
ATOM 2601 N N . PHE A 1 329 ? 15.500 -10.119 -29.896 1.00 65.56 329 PHE A N 1
ATOM 2602 C CA . PHE A 1 329 ? 16.271 -9.463 -28.846 1.00 65.56 329 PHE A CA 1
ATOM 2603 C C . PHE A 1 329 ? 16.789 -10.461 -27.818 1.00 65.56 329 PHE A C 1
ATOM 2605 O O . PHE A 1 329 ? 16.013 -11.127 -27.127 1.00 65.56 329 PHE A O 1
ATOM 2612 N N . LEU A 1 330 ? 18.109 -10.479 -27.650 1.00 73.88 330 LEU A N 1
ATOM 2613 C CA . LEU A 1 330 ? 18.726 -11.030 -26.453 1.00 73.88 330 LEU A CA 1
ATOM 2614 C C . LEU A 1 330 ? 18.746 -9.934 -25.389 1.00 73.88 330 LEU A C 1
ATOM 2616 O O . LEU A 1 330 ? 19.219 -8.829 -25.646 1.00 73.88 330 LEU A O 1
ATOM 2620 N N . ARG A 1 331 ? 18.206 -10.232 -24.209 1.00 77.50 331 ARG A N 1
ATOM 2621 C CA . ARG A 1 331 ? 18.183 -9.308 -23.076 1.00 77.50 331 ARG A CA 1
ATOM 2622 C C . ARG A 1 331 ? 18.751 -10.008 -21.865 1.00 77.50 331 ARG A C 1
ATOM 2624 O O . ARG A 1 331 ? 18.274 -11.084 -21.514 1.00 77.50 331 ARG A O 1
ATOM 2631 N N . ASP A 1 332 ? 19.764 -9.407 -21.272 1.00 76.69 332 ASP A N 1
ATOM 2632 C CA . ASP A 1 332 ? 20.425 -9.987 -20.115 1.00 76.69 332 ASP A CA 1
ATOM 2633 C C . ASP A 1 332 ? 20.925 -8.897 -19.172 1.00 76.69 332 ASP A C 1
ATOM 2635 O O . ASP A 1 332 ? 21.247 -7.779 -19.596 1.00 76.69 332 ASP A O 1
ATOM 2639 N N . PHE A 1 333 ? 20.990 -9.231 -17.888 1.00 75.25 333 PHE A N 1
ATOM 2640 C CA . PHE A 1 333 ? 21.694 -8.413 -16.916 1.00 75.25 333 PHE A CA 1
ATOM 2641 C C . PHE A 1 333 ? 23.188 -8.720 -17.016 1.00 75.25 333 PHE A C 1
ATOM 2643 O O . PHE A 1 333 ? 23.621 -9.864 -16.919 1.00 75.25 333 PHE A O 1
ATOM 2650 N N . MET A 1 334 ? 23.996 -7.682 -17.199 1.00 70.25 334 MET A N 1
ATOM 2651 C CA . MET A 1 334 ? 25.445 -7.821 -17.344 1.00 70.25 334 MET A CA 1
ATOM 2652 C C . MET A 1 334 ? 26.149 -7.685 -15.994 1.00 70.25 334 MET A C 1
ATOM 2654 O O . MET A 1 334 ? 25.754 -6.865 -15.163 1.00 70.25 334 MET A O 1
ATOM 2658 N N . GLN A 1 335 ? 27.242 -8.430 -15.801 1.00 63.41 335 GLN A N 1
ATOM 2659 C CA . GLN A 1 335 ? 28.091 -8.249 -14.625 1.00 63.41 335 GLN A CA 1
ATOM 2660 C C . GLN A 1 335 ? 28.918 -6.948 -14.690 1.00 63.41 335 GLN A C 1
ATOM 2662 O O . GLN A 1 335 ? 29.410 -6.595 -15.765 1.00 63.41 335 GLN A O 1
ATOM 2667 N N . PRO A 1 336 ? 29.133 -6.266 -13.546 1.00 57.38 336 PRO A N 1
ATOM 2668 C CA . PRO A 1 336 ? 28.577 -6.580 -12.226 1.00 57.38 336 PRO A CA 1
ATOM 2669 C C . PRO A 1 336 ? 27.071 -6.264 -12.167 1.00 57.38 336 PRO A C 1
ATOM 2671 O O . PRO A 1 336 ? 26.650 -5.171 -12.557 1.00 57.38 336 PRO A O 1
ATOM 2674 N N . TYR A 1 337 ? 26.270 -7.241 -11.710 1.00 63.53 337 TYR A N 1
ATOM 2675 C CA . TYR A 1 337 ? 24.812 -7.118 -11.598 1.00 63.53 337 TYR A CA 1
ATOM 2676 C C . TYR A 1 337 ? 24.447 -5.859 -10.801 1.00 63.53 337 TYR A C 1
ATOM 2678 O O . TYR A 1 337 ? 25.187 -5.439 -9.909 1.00 63.53 337 TYR A O 1
ATOM 2686 N N . GLY A 1 338 ? 23.322 -5.233 -11.139 1.00 62.69 338 GLY A N 1
ATOM 2687 C CA . GLY A 1 338 ? 22.869 -4.010 -10.479 1.00 62.69 338 GLY A CA 1
ATOM 2688 C C . GLY A 1 338 ? 23.014 -2.734 -11.303 1.00 62.69 338 GLY A C 1
ATOM 2689 O O . GLY A 1 338 ? 22.485 -1.715 -10.875 1.00 62.69 338 GLY A O 1
ATOM 2690 N N . ARG A 1 339 ? 23.706 -2.751 -12.455 1.00 77.25 339 ARG A N 1
ATOM 2691 C CA . ARG A 1 339 ? 24.012 -1.516 -13.211 1.00 77.25 339 ARG A CA 1
ATOM 2692 C C . ARG A 1 339 ? 23.731 -1.566 -14.714 1.00 77.25 339 ARG A C 1
ATOM 2694 O O . ARG A 1 339 ? 23.475 -0.524 -15.316 1.00 77.25 339 ARG A O 1
ATOM 2701 N N . HIS A 1 340 ? 23.790 -2.742 -15.331 1.00 85.00 340 HIS A N 1
ATOM 2702 C CA . HIS A 1 340 ? 23.850 -2.851 -16.786 1.00 85.00 340 HIS A CA 1
ATOM 2703 C C . HIS A 1 340 ? 22.817 -3.833 -17.346 1.00 85.00 340 HIS A C 1
ATOM 2705 O O . HIS A 1 340 ? 22.721 -4.970 -16.888 1.00 85.00 340 HIS A O 1
ATOM 2711 N N . ILE A 1 341 ? 22.092 -3.397 -18.377 1.00 86.00 341 ILE A N 1
ATOM 2712 C CA . ILE A 1 341 ? 21.212 -4.234 -19.197 1.00 86.00 341 ILE A CA 1
ATOM 2713 C C . ILE A 1 341 ? 21.783 -4.268 -20.612 1.00 86.00 341 ILE A C 1
ATOM 2715 O O . ILE A 1 341 ? 21.957 -3.220 -21.236 1.00 86.00 341 ILE A O 1
ATOM 2719 N N . TYR A 1 342 ? 22.053 -5.461 -21.132 1.00 87.38 342 TYR A N 1
ATOM 2720 C CA . TYR A 1 342 ? 22.434 -5.638 -22.528 1.00 87.38 342 TYR A CA 1
ATOM 2721 C C . TYR A 1 342 ? 21.208 -5.949 -23.383 1.00 87.38 342 TYR A C 1
ATOM 2723 O O . TYR A 1 342 ? 20.423 -6.833 -23.046 1.00 87.38 342 TYR A O 1
ATOM 2731 N N . LEU A 1 343 ? 21.070 -5.238 -24.502 1.00 85.94 343 LEU A N 1
ATOM 2732 C CA . LEU A 1 343 ? 20.091 -5.496 -25.553 1.00 85.94 343 LEU A CA 1
ATOM 2733 C C . LEU A 1 343 ? 20.835 -5.867 -26.839 1.00 85.94 343 LEU A C 1
ATOM 2735 O O . LEU A 1 343 ? 21.309 -4.996 -27.571 1.00 85.94 343 LEU A O 1
ATOM 2739 N N . GLY A 1 344 ? 20.937 -7.162 -27.115 1.00 82.38 344 GLY A N 1
ATOM 2740 C CA . GLY A 1 344 ? 21.517 -7.692 -28.345 1.00 82.38 344 GLY A CA 1
ATOM 2741 C C . GLY A 1 344 ? 20.481 -7.763 -29.462 1.00 82.38 344 GLY A C 1
ATOM 2742 O O . GLY A 1 344 ? 19.406 -8.325 -29.261 1.00 82.38 344 GLY A O 1
ATOM 2743 N N . PHE A 1 345 ? 20.804 -7.224 -30.639 1.00 79.44 345 PHE A N 1
ATOM 2744 C CA . PHE A 1 345 ? 19.957 -7.301 -31.832 1.00 79.44 345 PHE A CA 1
ATOM 2745 C C . PHE A 1 345 ? 20.788 -7.174 -33.112 1.00 79.44 345 PHE A C 1
ATOM 2747 O O . PHE A 1 345 ? 21.847 -6.555 -33.156 1.00 79.44 345 PHE A O 1
ATOM 2754 N N . ASP A 1 346 ? 20.285 -7.737 -34.205 1.00 75.50 346 ASP A N 1
ATOM 2755 C CA . ASP A 1 346 ? 20.967 -7.659 -35.492 1.00 75.50 346 ASP A CA 1
ATOM 2756 C C . ASP A 1 346 ? 20.667 -6.326 -36.195 1.00 75.50 346 ASP A C 1
ATOM 2758 O O . ASP A 1 346 ? 19.668 -6.182 -36.904 1.00 75.50 346 ASP A O 1
ATOM 2762 N N . GLY A 1 347 ? 21.550 -5.343 -35.998 1.00 67.00 347 GLY A N 1
ATOM 2763 C CA . GLY A 1 347 ? 21.437 -4.018 -36.614 1.00 67.00 347 GLY A CA 1
ATOM 2764 C C . GLY A 1 347 ? 21.429 -4.042 -38.148 1.00 67.00 347 GLY A C 1
ATOM 2765 O O . GLY A 1 347 ? 20.855 -3.145 -38.759 1.00 67.00 347 GLY A O 1
ATOM 2766 N N . SER A 1 348 ? 21.974 -5.087 -38.789 1.00 70.31 348 SER A N 1
ATOM 2767 C CA . SER A 1 348 ? 21.949 -5.219 -40.256 1.00 70.31 348 SER A CA 1
ATOM 2768 C C . SER A 1 348 ? 20.539 -5.444 -40.812 1.00 70.31 348 SER A C 1
ATOM 2770 O O . SER A 1 348 ? 20.269 -5.150 -41.976 1.00 70.31 348 SER A O 1
ATOM 2772 N N . LYS A 1 349 ? 19.614 -5.915 -39.967 1.00 72.81 349 LYS A N 1
ATOM 2773 C CA . LYS A 1 349 ? 18.204 -6.115 -40.316 1.00 72.81 349 LYS A CA 1
ATOM 2774 C C . LYS A 1 349 ? 17.367 -4.848 -40.146 1.00 72.81 349 LYS A C 1
ATOM 2776 O O . LYS A 1 349 ? 16.188 -4.860 -40.496 1.00 72.81 349 LYS A O 1
ATOM 2781 N N . MET A 1 350 ? 17.930 -3.754 -39.629 1.00 74.44 350 MET A N 1
ATOM 2782 C CA . MET A 1 350 ? 17.207 -2.494 -39.455 1.00 74.44 350 MET A CA 1
ATOM 2783 C C . MET A 1 350 ? 17.337 -1.604 -40.686 1.00 74.44 350 MET A C 1
ATOM 2785 O O . MET A 1 350 ? 18.408 -1.099 -41.006 1.00 74.44 350 MET A O 1
ATOM 2789 N N . THR A 1 351 ? 16.212 -1.351 -41.346 1.00 74.62 351 THR A N 1
ATOM 2790 C CA . THR A 1 351 ? 16.122 -0.409 -42.473 1.00 74.62 351 THR A CA 1
ATOM 2791 C C . THR A 1 351 ? 15.600 0.967 -42.059 1.00 74.62 351 THR A C 1
ATOM 2793 O O . THR A 1 351 ? 15.703 1.925 -42.822 1.00 74.62 351 THR A O 1
ATOM 2796 N N . ARG A 1 352 ? 15.059 1.086 -40.842 1.00 80.50 352 ARG A N 1
ATOM 2797 C CA . ARG A 1 352 ? 14.489 2.310 -40.266 1.00 80.50 352 ARG A CA 1
ATOM 2798 C C . ARG A 1 352 ? 14.674 2.328 -38.752 1.00 80.50 352 ARG A C 1
ATOM 2800 O O . ARG A 1 352 ? 15.005 1.303 -38.161 1.00 80.50 352 ARG A O 1
ATOM 2807 N N . THR A 1 353 ? 14.457 3.489 -38.143 1.00 84.44 353 THR A N 1
ATOM 2808 C CA . THR A 1 353 ? 14.416 3.616 -36.682 1.00 84.44 353 THR A CA 1
ATOM 2809 C C . THR A 1 353 ? 13.231 2.831 -36.127 1.00 84.44 353 THR A C 1
ATOM 2811 O O . THR A 1 353 ? 12.118 2.977 -36.630 1.00 84.44 353 THR A O 1
ATOM 2814 N N . GLU A 1 354 ? 13.464 2.036 -35.086 1.00 85.50 354 GLU A N 1
ATOM 2815 C CA . GLU A 1 354 ? 12.418 1.296 -34.374 1.00 85.50 354 GLU A CA 1
ATOM 2816 C C . GLU A 1 354 ? 12.346 1.772 -32.921 1.00 85.50 354 GLU A C 1
ATOM 2818 O O . GLU A 1 354 ? 13.370 1.987 -32.270 1.00 85.50 354 GLU A O 1
ATOM 2823 N N . SER A 1 355 ? 11.126 1.938 -32.414 1.00 88.31 355 SER A N 1
ATOM 2824 C CA . SER A 1 355 ? 10.875 2.397 -31.048 1.00 88.31 355 SER A CA 1
ATOM 2825 C C . SER A 1 355 ? 10.456 1.228 -30.163 1.00 88.31 355 SER A C 1
ATOM 2827 O O . SER A 1 355 ? 9.433 0.582 -30.413 1.00 88.31 355 SER A O 1
ATOM 2829 N N . ILE A 1 356 ? 11.206 1.001 -29.088 1.00 89.06 356 ILE A N 1
ATOM 2830 C CA . ILE A 1 356 ? 10.894 -0.000 -28.067 1.00 89.06 356 ILE A CA 1
ATOM 2831 C C . ILE A 1 356 ? 10.708 0.652 -26.699 1.00 89.06 356 ILE A C 1
ATOM 2833 O O . ILE A 1 356 ? 11.249 1.721 -26.418 1.00 89.06 356 ILE A O 1
ATOM 2837 N N . ILE A 1 357 ? 9.958 -0.017 -25.835 1.00 90.88 357 ILE A N 1
ATOM 2838 C CA . ILE A 1 357 ? 9.893 0.246 -24.403 1.00 90.88 357 ILE A CA 1
ATOM 2839 C C . ILE A 1 357 ? 10.601 -0.904 -23.709 1.00 90.88 357 ILE A C 1
ATOM 2841 O O . ILE A 1 357 ? 10.270 -2.066 -23.938 1.00 90.88 357 ILE A O 1
ATOM 2845 N N . VAL A 1 358 ? 11.557 -0.566 -22.856 1.00 91.00 358 VAL A N 1
ATOM 2846 C CA . VAL A 1 358 ? 12.212 -1.505 -21.953 1.00 91.00 358 VAL A CA 1
ATOM 2847 C C . VAL A 1 358 ? 11.634 -1.281 -20.570 1.00 91.00 358 VAL A C 1
ATOM 2849 O O . VAL A 1 358 ? 11.687 -0.164 -20.054 1.00 91.00 358 VAL A O 1
ATOM 2852 N N . SER A 1 359 ? 11.101 -2.343 -19.981 1.00 91.31 359 SER A N 1
ATOM 2853 C CA . SER A 1 359 ? 10.516 -2.353 -18.646 1.00 91.31 359 SER A CA 1
ATOM 2854 C C . SER A 1 359 ? 11.269 -3.341 -17.765 1.00 91.31 359 SER A C 1
ATOM 2856 O O . SER A 1 359 ? 11.531 -4.472 -18.169 1.00 91.31 359 SER A O 1
ATOM 2858 N N . VAL A 1 360 ? 11.604 -2.915 -16.553 1.00 90.06 360 VAL A N 1
ATOM 2859 C CA . VAL A 1 360 ? 12.122 -3.783 -15.494 1.00 90.06 360 VAL A CA 1
ATOM 2860 C C . VAL A 1 360 ? 10.959 -4.095 -14.567 1.00 90.06 360 VAL A C 1
ATOM 2862 O O . VAL A 1 360 ? 10.294 -3.174 -14.088 1.00 90.06 360 VAL A O 1
ATOM 2865 N N . ILE A 1 361 ? 10.693 -5.380 -14.351 1.00 87.44 361 ILE A N 1
ATOM 2866 C CA . ILE A 1 361 ? 9.546 -5.864 -13.581 1.00 87.44 361 ILE A CA 1
ATOM 2867 C C . ILE A 1 361 ? 10.038 -6.674 -12.390 1.00 87.44 361 ILE A C 1
ATOM 2869 O O . ILE A 1 361 ? 10.838 -7.587 -12.582 1.00 87.44 361 ILE A O 1
ATOM 2873 N N . SER A 1 362 ? 9.563 -6.358 -11.185 1.00 88.75 362 SER A N 1
ATOM 2874 C CA . SER A 1 362 ? 9.867 -7.131 -9.974 1.00 88.75 362 SER A CA 1
ATOM 2875 C C . SER A 1 362 ? 9.318 -8.560 -10.066 1.00 88.75 362 SER A C 1
ATOM 2877 O O . SER A 1 362 ? 8.243 -8.790 -10.631 1.00 88.75 362 SER A O 1
ATOM 2879 N N . LEU A 1 363 ? 10.075 -9.522 -9.536 1.00 83.75 363 LEU A N 1
ATOM 2880 C CA . LEU A 1 363 ? 9.687 -10.935 -9.472 1.00 83.75 363 LEU A CA 1
ATOM 2881 C C . LEU A 1 363 ? 8.865 -11.259 -8.229 1.00 83.75 363 LEU A C 1
ATOM 2883 O O . LEU A 1 363 ? 9.142 -10.663 -7.166 1.00 83.75 363 LEU A O 1
#

Solvent-accessible surface area (backbone atoms only — not comparable to full-atom values): 19995 Å² total; per-residue (Å²): 77,71,44,70,38,54,80,73,21,27,38,79,87,66,52,66,46,90,56,103,54,63,52,65,62,56,50,51,51,52,51,55,54,52,56,61,26,53,64,52,58,80,72,75,61,84,46,53,36,52,79,38,50,27,23,71,87,40,64,13,35,31,40,40,80,59,34,58,26,46,23,48,48,43,92,63,79,44,59,62,79,35,68,28,17,36,30,71,50,77,46,71,37,65,44,78,54,100,88,47,44,26,49,57,27,28,38,41,41,37,29,38,81,42,62,62,85,50,87,74,46,65,39,65,31,32,23,74,33,48,52,36,50,35,35,79,86,75,64,51,74,68,46,46,48,36,58,74,62,47,68,48,71,39,68,35,33,78,48,98,88,33,36,78,89,75,56,80,75,76,57,78,85,58,54,45,65,34,26,31,37,60,83,56,63,86,56,98,69,51,66,69,50,65,76,44,40,38,62,10,37,38,35,28,42,65,40,69,80,38,94,61,22,33,37,39,38,36,34,25,73,77,70,38,47,34,38,30,39,46,72,42,92,90,55,82,63,50,63,56,68,84,78,36,83,70,47,84,67,68,43,62,41,67,50,61,75,35,68,47,18,31,32,33,36,42,43,31,48,57,56,85,68,39,47,78,44,76,50,32,59,67,30,55,68,54,43,80,41,69,48,90,62,27,39,33,38,40,34,58,80,37,76,56,49,31,83,92,41,24,47,81,46,73,47,72,80,70,96,62,99,62,80,73,52,74,88,57,49,48,75,47,77,34,86,72,70,19,29,35,40,38,42,34,38,69,52,90,60,41,90,54,70,46,51,34,35,44,34,36,27,31,84